Protein AF-A0A0X3VP27-F1 (afdb_monomer_lite)

Organism: NCBI:txid68262

InterPro domains:
  IPR000157 Toll/interleukin-1 receptor homology (TIR) domain [PF13676] (28-110)
  IPR000157 Toll/interleukin-1 receptor homology (TIR) domain [PS50104] (1-147)
  IPR035897 Toll/interleukin-1 receptor homology (TIR) domain superfamily [G3DSA:3.40.50.10140] (13-128)
  IPR035897 Toll/interleukin-1 receptor homology (TIR) domain superfamily [SSF52200] (40-125)
  IPR047603 FxsC, N-terminal domain [NF040588] (12-168)

Radius of gyration: 17.38 Å; chains: 1; bounding box: 45×50×43 Å

Foldseek 3Di:
DDDDPPDPPDQPVLVVVLVVLLQVLLVVVDPDPPDDRRDDDPRPDDDDPVSLVVLLQCLLAPLAAEQADDACLLPDLVNLLSLQSNVLLLVVLCVVVVPFDRRYQYFYQAAPVRHDHAPSCVVVDPPDDPQDVCCNGGTLNRCVVVVVVVSNSVNSNVSSVVNNVNSVRRVRHGDDSVSSPDGGRSSPDPPPDDD

Secondary structure (DSSP, 8-state):
------------HHHHHHHHHHHHHHHHTS---S-S-S-----S---SHHHHHHHHHHHHH-S-B--EESHHHHT-HHHHHHHHHHHHHHHHHHHH-TTPPP-B--EESS-GGGSPPPGGGTT-----TTS-HHHHHHHHHHHHHTT-HHHHHHHHHHHHHHHHHHHHHH------GGGGTT---TTSPP-----

pLDDT: mean 81.49, std 17.89, range [30.28, 96.25]

Structure (mmCIF, N/CA/C/O backbone):
data_AF-A0A0X3VP27-F1
#
_entry.id   AF-A0A0X3VP27-F1
#
loop_
_atom_site.group_PDB
_atom_site.id
_atom_site.type_symbol
_atom_site.label_atom_id
_atom_site.label_alt_id
_atom_site.label_comp_id
_atom_site.label_asym_id
_atom_site.label_entity_id
_atom_site.label_seq_id
_atom_site.pdbx_PDB_ins_code
_atom_site.Cartn_x
_atom_site.Cartn_y
_atom_site.Cartn_z
_atom_site.occupancy
_atom_site.B_iso_or_equiv
_atom_site.auth_seq_id
_atom_site.auth_comp_id
_atom_site.auth_asym_id
_atom_site.auth_atom_id
_atom_site.pdbx_PDB_model_num
ATOM 1 N N . MET A 1 1 ? 28.588 27.738 13.552 1.00 34.56 1 MET A N 1
ATOM 2 C CA . MET A 1 1 ? 27.886 27.119 12.405 1.00 34.56 1 MET A CA 1
ATOM 3 C C . MET A 1 1 ? 27.348 25.779 12.872 1.00 34.56 1 MET A C 1
ATOM 5 O O . MET A 1 1 ? 28.131 24.880 13.144 1.00 34.56 1 MET A O 1
ATOM 9 N N . HIS A 1 2 ? 26.045 25.694 13.135 1.00 30.28 2 HIS A N 1
ATOM 10 C CA . HIS A 1 2 ? 25.436 24.499 13.716 1.00 30.28 2 HIS A CA 1
ATOM 11 C C . HIS A 1 2 ? 25.273 23.418 12.647 1.00 30.28 2 HIS A C 1
ATOM 13 O O . HIS A 1 2 ? 24.538 23.597 11.678 1.00 30.28 2 HIS A O 1
ATOM 19 N N . SER A 1 3 ? 25.992 22.312 12.843 1.00 31.50 3 SER A N 1
ATOM 20 C CA . SER A 1 3 ? 25.794 21.063 12.117 1.00 31.50 3 SER A CA 1
ATOM 21 C C . SER A 1 3 ? 24.376 20.573 12.396 1.00 31.50 3 SER A C 1
ATOM 23 O O . SER A 1 3 ? 23.994 20.343 13.545 1.00 31.50 3 SER A O 1
ATOM 25 N N . ARG A 1 4 ? 23.564 20.506 11.344 1.00 34.22 4 ARG A N 1
ATOM 26 C CA . ARG A 1 4 ? 22.175 20.070 11.408 1.00 34.22 4 ARG A CA 1
ATOM 27 C C . ARG A 1 4 ? 22.207 18.551 11.559 1.00 34.22 4 ARG A C 1
ATOM 29 O O . ARG A 1 4 ? 22.489 17.846 10.595 1.00 34.22 4 ARG A O 1
ATOM 36 N N . ALA A 1 5 ? 21.989 18.070 12.782 1.00 34.41 5 ALA A N 1
ATOM 37 C CA . ALA A 1 5 ? 21.832 16.652 13.064 1.00 34.41 5 ALA A CA 1
ATOM 38 C C . ALA A 1 5 ? 20.818 16.057 12.076 1.00 34.41 5 ALA A C 1
ATOM 40 O O . ALA A 1 5 ? 19.701 16.566 11.943 1.00 34.41 5 ALA A O 1
ATOM 41 N N . ALA A 1 6 ? 21.238 15.020 11.349 1.00 39.31 6 ALA A N 1
ATOM 42 C CA . ALA A 1 6 ? 20.355 14.203 10.538 1.00 39.31 6 ALA A CA 1
ATOM 43 C C . ALA A 1 6 ? 19.229 13.707 11.451 1.00 39.31 6 ALA A C 1
ATOM 45 O O . ALA A 1 6 ? 19.484 13.021 12.440 1.00 39.31 6 ALA A O 1
ATOM 46 N N . GLY A 1 7 ? 18.001 14.151 11.179 1.00 32.47 7 GLY A N 1
ATOM 47 C CA . GLY A 1 7 ? 16.851 13.832 12.010 1.00 32.47 7 GLY A CA 1
ATOM 48 C C . GLY A 1 7 ? 16.646 12.325 12.048 1.00 32.47 7 GLY A C 1
ATOM 49 O O . GLY A 1 7 ? 16.266 11.733 11.039 1.00 32.47 7 GLY A O 1
ATOM 50 N N . LEU A 1 8 ? 16.892 11.719 13.211 1.00 38.41 8 LEU A N 1
ATOM 51 C CA . LEU A 1 8 ? 16.385 10.396 13.546 1.00 38.41 8 LEU A CA 1
ATOM 52 C C . LEU A 1 8 ? 14.866 10.448 13.335 1.00 38.41 8 LEU A C 1
ATOM 54 O O . LEU A 1 8 ? 14.162 11.206 14.007 1.00 38.41 8 LEU A O 1
ATOM 58 N N . ARG A 1 9 ? 14.362 9.718 12.340 1.00 47.31 9 ARG A N 1
ATOM 59 C CA . ARG A 1 9 ? 12.931 9.655 12.053 1.00 47.31 9 ARG A CA 1
ATOM 60 C C . ARG A 1 9 ? 12.292 8.864 13.196 1.00 47.31 9 ARG A C 1
ATOM 62 O O . ARG A 1 9 ? 12.489 7.660 13.281 1.00 47.31 9 ARG A O 1
ATOM 69 N N . VAL A 1 10 ? 11.587 9.538 14.106 1.00 45.22 10 VAL A N 1
ATOM 70 C CA . VAL A 1 10 ? 10.764 8.857 15.116 1.00 45.22 10 VAL A CA 1
ATOM 71 C C . VAL A 1 10 ? 9.731 8.026 14.357 1.00 45.22 10 VAL A C 1
ATOM 73 O O . VAL A 1 10 ? 8.969 8.580 13.559 1.00 45.22 10 VAL A O 1
ATOM 76 N N . LEU A 1 11 ? 9.763 6.707 14.551 1.00 54.84 11 LEU A N 1
ATOM 77 C CA . LEU A 1 11 ? 8.762 5.783 14.029 1.00 54.84 11 LEU A CA 1
ATOM 78 C C . LEU A 1 11 ? 7.378 6.268 14.473 1.00 54.84 11 LEU A C 1
ATOM 80 O O . LEU A 1 11 ? 7.153 6.542 15.651 1.00 54.84 11 LEU A O 1
ATOM 84 N N . ASP A 1 12 ? 6.452 6.434 13.527 1.00 69.00 12 ASP A N 1
ATOM 85 C CA . ASP A 1 12 ? 5.060 6.702 13.877 1.00 69.00 12 ASP A CA 1
ATOM 86 C C . ASP A 1 12 ? 4.497 5.387 14.426 1.00 69.00 12 ASP A C 1
ATOM 88 O O . ASP A 1 12 ? 4.085 4.533 13.646 1.00 69.00 12 ASP A O 1
ATOM 92 N N . GLU A 1 13 ? 4.493 5.209 15.753 1.00 80.62 13 GLU A N 1
ATOM 93 C CA . GLU A 1 13 ? 3.946 4.028 16.461 1.00 80.62 13 GLU A CA 1
ATOM 94 C C . GLU A 1 13 ? 2.552 3.633 15.933 1.00 80.62 13 GLU A C 1
ATOM 96 O O . GLU A 1 13 ? 2.135 2.475 15.945 1.00 80.62 13 GLU A O 1
ATOM 101 N N . ARG A 1 14 ? 1.806 4.612 15.407 1.00 87.94 14 ARG A N 1
ATOM 102 C CA . ARG A 1 14 ? 0.512 4.396 14.760 1.00 87.94 14 ARG A CA 1
ATOM 103 C C . ARG A 1 14 ? 0.617 3.585 13.467 1.00 87.94 14 ARG A C 1
ATOM 105 O O . ARG A 1 14 ? -0.256 2.755 13.224 1.00 87.94 14 ARG A O 1
ATOM 112 N N . GLN A 1 15 ? 1.634 3.821 12.638 1.00 85.81 15 GLN A N 1
ATOM 113 C CA . GLN A 1 15 ? 1.864 3.041 11.418 1.00 85.81 15 GLN A CA 1
ATOM 114 C C . GLN A 1 15 ? 2.284 1.609 11.743 1.00 85.81 15 GLN A C 1
ATOM 116 O O . GLN A 1 15 ? 1.818 0.691 11.074 1.00 85.81 15 GLN A O 1
ATOM 121 N N . GLU A 1 16 ? 3.077 1.406 12.799 1.00 86.12 16 GLU A N 1
ATOM 122 C CA . GLU A 1 16 ? 3.406 0.063 13.292 1.00 86.12 16 GLU A CA 1
ATOM 123 C C . GLU A 1 16 ? 2.143 -0.672 13.745 1.00 86.12 16 GLU A C 1
ATOM 125 O O . GLU A 1 16 ? 1.857 -1.765 13.261 1.00 86.12 16 GLU A O 1
ATOM 130 N N . LYS A 1 17 ? 1.306 -0.021 14.565 1.00 89.38 17 LYS A N 1
ATOM 131 C CA . LYS A 1 17 ? 0.013 -0.569 14.996 1.00 89.38 17 LYS A CA 1
ATOM 132 C C . LYS A 1 17 ? -0.907 -0.905 13.819 1.00 89.38 17 LYS A C 1
ATOM 134 O O . LYS A 1 17 ? -1.620 -1.907 13.853 1.00 89.38 17 LYS A O 1
ATOM 139 N N . PHE A 1 18 ? -0.927 -0.061 12.787 1.00 92.19 18 PHE A N 1
ATOM 140 C CA . PHE A 1 18 ? -1.658 -0.344 11.554 1.00 92.19 18 PHE A CA 1
ATOM 141 C C . PHE A 1 18 ? -1.098 -1.582 10.846 1.00 92.19 18 PHE A C 1
ATOM 143 O O . PHE A 1 18 ? -1.876 -2.469 10.501 1.00 92.19 18 PHE A O 1
ATOM 150 N N . HIS A 1 19 ? 0.220 -1.660 10.661 1.00 90.25 19 HIS A N 1
ATOM 151 C CA . HIS A 1 19 ? 0.872 -2.781 9.995 1.00 90.25 19 HIS A CA 1
ATOM 152 C C . HIS A 1 19 ? 0.632 -4.110 10.724 1.00 90.25 19 HIS A C 1
ATOM 154 O O . HIS A 1 19 ? 0.243 -5.091 10.095 1.00 90.25 19 HIS A O 1
ATOM 160 N N . GLU A 1 20 ? 0.797 -4.136 12.047 1.00 90.50 20 GLU A N 1
ATOM 161 C CA . GLU A 1 20 ? 0.554 -5.327 12.866 1.00 90.50 20 GLU A CA 1
ATOM 162 C C . GLU A 1 20 ? -0.894 -5.808 12.752 1.00 90.50 20 GLU A C 1
ATOM 164 O O . GLU A 1 20 ? -1.142 -6.987 12.495 1.00 90.50 20 GLU A O 1
ATOM 169 N N . LEU A 1 21 ? -1.860 -4.893 12.891 1.00 94.06 21 LEU A N 1
ATOM 170 C CA . LEU A 1 21 ? -3.277 -5.230 12.785 1.00 94.06 21 LEU A CA 1
ATOM 171 C C . LEU A 1 21 ? -3.644 -5.718 11.378 1.00 94.06 21 LEU A C 1
ATOM 173 O O . LEU A 1 21 ? -4.408 -6.672 11.234 1.00 94.06 21 LEU A O 1
ATOM 177 N N . LEU A 1 22 ? -3.096 -5.079 10.342 1.00 93.69 22 LEU A N 1
ATOM 178 C CA . LEU A 1 22 ? -3.308 -5.486 8.959 1.00 93.69 22 LEU A CA 1
ATOM 179 C C . LEU A 1 22 ? -2.765 -6.899 8.714 1.00 93.69 22 LEU A C 1
ATOM 181 O O . LEU A 1 22 ? -3.482 -7.735 8.169 1.00 93.69 22 LEU A O 1
ATOM 185 N N . GLY A 1 23 ? -1.540 -7.188 9.166 1.00 90.94 23 GLY A N 1
ATOM 186 C CA . GLY A 1 23 ? -0.930 -8.514 9.059 1.00 90.94 23 GLY A CA 1
ATOM 187 C C . GLY A 1 23 ? -1.743 -9.592 9.778 1.00 90.94 23 GLY A C 1
ATOM 188 O O . GLY A 1 23 ? -1.989 -10.657 9.213 1.00 90.94 23 GLY A O 1
ATOM 189 N N . GLN A 1 24 ? -2.247 -9.295 10.982 1.00 91.44 24 GLN A N 1
ATOM 190 C CA . GLN A 1 24 ? -3.147 -10.193 11.716 1.00 91.44 24 GLN A CA 1
ATOM 191 C C . GLN A 1 24 ? -4.428 -10.504 10.934 1.00 91.44 24 GLN A C 1
ATOM 193 O O . GLN A 1 24 ? -4.845 -11.659 10.883 1.00 91.44 24 GLN A O 1
ATOM 198 N N . PHE A 1 25 ? -5.059 -9.503 10.318 1.00 94.38 25 PHE A N 1
ATOM 199 C CA . PHE A 1 25 ? -6.278 -9.719 9.536 1.00 94.38 25 PHE A CA 1
ATOM 200 C C . PHE A 1 25 ? -6.022 -10.480 8.238 1.00 94.38 25 PHE A C 1
ATOM 202 O O . PHE A 1 25 ? -6.790 -11.380 7.914 1.00 94.38 25 PHE A O 1
ATOM 209 N N . VAL A 1 26 ? -4.925 -10.203 7.529 1.00 91.81 26 VAL A N 1
ATOM 210 C CA . VAL A 1 26 ? -4.559 -10.986 6.338 1.00 91.81 26 VAL A CA 1
ATOM 211 C C . VAL A 1 26 ? -4.281 -12.448 6.715 1.00 91.81 26 VAL A C 1
ATOM 213 O O . VAL A 1 26 ? -4.729 -13.351 6.013 1.00 91.81 26 VAL A O 1
ATOM 216 N N . LEU A 1 27 ? -3.619 -12.709 7.848 1.00 89.25 27 LEU A N 1
ATOM 217 C CA . LEU A 1 27 ? -3.435 -14.069 8.370 1.00 89.25 27 LEU A CA 1
ATOM 218 C C . LEU A 1 27 ? -4.770 -14.761 8.674 1.00 89.25 27 LEU A C 1
ATOM 220 O O . LEU A 1 27 ? -4.953 -15.910 8.296 1.00 89.25 27 LEU A O 1
ATOM 224 N N . GLN A 1 28 ? -5.721 -14.067 9.305 1.00 90.62 28 GLN A N 1
ATOM 225 C CA . GLN A 1 28 ? -7.053 -14.624 9.596 1.00 90.62 28 GLN A CA 1
ATOM 226 C C . GLN A 1 28 ? -7.858 -14.957 8.333 1.00 90.62 28 GLN A C 1
ATOM 228 O O . GLN A 1 28 ? -8.711 -15.840 8.363 1.00 90.62 28 GLN A O 1
ATOM 233 N N . LEU A 1 29 ? -7.597 -14.247 7.236 1.00 90.25 29 LEU A N 1
ATOM 234 C CA . LEU A 1 29 ? -8.280 -14.410 5.954 1.00 90.25 29 LEU A CA 1
ATOM 235 C C . LEU A 1 29 ? -7.583 -15.403 5.010 1.00 90.25 29 LEU A C 1
ATOM 237 O O . LEU A 1 29 ? -8.083 -15.653 3.915 1.00 90.25 29 LEU A O 1
ATOM 241 N N . THR A 1 30 ? -6.435 -15.966 5.395 1.00 85.06 30 THR A N 1
ATOM 242 C CA . THR A 1 30 ? -5.650 -16.869 4.544 1.00 85.06 30 THR A CA 1
ATOM 243 C C . THR A 1 30 ? -5.419 -18.215 5.222 1.00 85.06 30 THR A C 1
ATOM 245 O O . THR A 1 30 ? -5.260 -18.312 6.433 1.00 85.06 30 THR A O 1
ATOM 248 N N . THR A 1 31 ? -5.347 -19.289 4.436 1.00 71.25 31 THR A N 1
ATOM 249 C CA . THR A 1 31 ? -5.016 -20.640 4.925 1.00 71.25 31 THR A CA 1
ATOM 250 C C . THR A 1 31 ? -3.505 -20.831 5.111 1.00 71.25 31 THR A C 1
ATOM 252 O O . THR A 1 31 ? -2.969 -21.898 4.824 1.00 71.25 31 THR A O 1
ATOM 255 N N . HIS A 1 32 ? -2.781 -19.777 5.494 1.00 61.69 32 HIS A N 1
ATOM 256 C CA . HIS A 1 32 ? -1.322 -19.777 5.490 1.00 61.69 32 HIS A CA 1
ATOM 257 C C . HIS A 1 32 ? -0.775 -20.645 6.632 1.00 61.69 32 HIS A C 1
ATOM 259 O O . HIS A 1 32 ? -1.059 -20.386 7.801 1.00 61.69 32 HIS A O 1
ATOM 265 N N . GLU A 1 33 ? 0.067 -21.634 6.320 1.00 54.28 33 GLU A N 1
ATOM 266 C CA . GLU A 1 33 ? 0.788 -22.429 7.323 1.00 54.28 33 GLU A CA 1
ATOM 267 C C . GLU A 1 33 ? 1.941 -21.615 7.936 1.00 54.28 33 GLU A C 1
ATOM 269 O O . GLU A 1 33 ? 3.105 -21.813 7.606 1.00 54.28 33 GLU A O 1
ATOM 274 N N . GLY A 1 34 ? 1.597 -20.609 8.750 1.00 48.69 34 GLY A N 1
ATOM 275 C CA . GLY A 1 34 ? 2.323 -20.053 9.909 1.00 48.69 34 GLY A CA 1
ATOM 276 C C . GLY A 1 34 ? 3.816 -19.675 9.853 1.00 48.69 34 GLY A C 1
ATOM 277 O O . GLY A 1 34 ? 4.319 -19.168 10.850 1.00 48.69 34 GLY A O 1
ATOM 278 N N . THR A 1 35 ? 4.546 -19.902 8.762 1.00 47.62 35 THR A N 1
ATOM 279 C CA . THR A 1 35 ? 6.022 -19.876 8.738 1.00 47.62 35 THR A CA 1
ATOM 280 C C . THR A 1 35 ? 6.616 -18.754 7.887 1.00 47.62 35 THR A C 1
ATOM 282 O O . THR A 1 35 ? 7.803 -18.465 8.011 1.00 47.62 35 THR A O 1
ATOM 285 N N . THR A 1 36 ? 5.815 -18.069 7.063 1.00 52.06 36 THR A N 1
ATOM 286 C CA . THR A 1 36 ? 6.257 -16.896 6.288 1.00 52.06 36 THR A CA 1
ATOM 287 C C . THR A 1 36 ? 5.630 -15.620 6.856 1.00 52.06 36 THR A C 1
ATOM 289 O O . THR A 1 36 ? 4.412 -15.594 7.048 1.00 52.06 36 THR A O 1
ATOM 292 N N . PRO A 1 37 ? 6.412 -14.557 7.123 1.00 56.72 37 PRO A N 1
ATOM 293 C CA . PRO A 1 37 ? 5.869 -13.270 7.543 1.00 56.72 37 PRO A CA 1
ATOM 294 C C . PRO A 1 37 ? 4.839 -12.738 6.538 1.00 56.72 37 PRO A C 1
ATOM 296 O O . PRO A 1 37 ? 5.107 -12.658 5.338 1.00 56.72 37 PRO A O 1
ATOM 299 N N . VAL A 1 38 ? 3.661 -12.347 7.025 1.00 58.59 38 VAL A N 1
ATOM 300 C CA . VAL A 1 38 ? 2.621 -11.719 6.202 1.00 58.59 38 VAL A CA 1
ATOM 301 C C . VAL A 1 38 ? 2.895 -10.225 6.125 1.00 58.59 38 VAL A C 1
ATOM 303 O O . VAL A 1 38 ? 2.424 -9.440 6.942 1.00 58.59 38 VAL A O 1
ATOM 306 N N . GLY A 1 39 ? 3.696 -9.858 5.128 1.00 59.75 39 GLY A N 1
ATOM 307 C CA . GLY A 1 39 ? 4.001 -8.472 4.794 1.00 59.75 39 GLY A CA 1
ATOM 308 C C . GLY A 1 39 ? 5.426 -8.052 5.140 1.00 59.75 39 GLY A C 1
ATOM 309 O O . GLY A 1 39 ? 6.038 -8.515 6.101 1.00 59.75 39 GLY A O 1
ATOM 310 N N . PHE A 1 40 ? 5.941 -7.143 4.318 1.00 59.91 40 PHE A N 1
ATOM 311 C CA . PHE A 1 40 ? 7.145 -6.377 4.591 1.00 59.91 40 PHE A CA 1
ATOM 312 C C . PHE A 1 40 ? 6.722 -4.922 4.787 1.00 59.91 40 PHE A C 1
ATOM 314 O O . PHE A 1 40 ? 6.126 -4.320 3.893 1.00 59.91 40 PHE A O 1
ATOM 321 N N . PHE A 1 41 ? 7.010 -4.375 5.963 1.00 62.09 41 PHE A N 1
ATOM 322 C CA . PHE A 1 41 ? 6.860 -2.956 6.250 1.00 62.09 41 PHE A CA 1
ATOM 323 C C . PHE A 1 41 ? 8.246 -2.361 6.379 1.00 62.09 41 PHE A C 1
ATOM 325 O O . PHE A 1 41 ? 9.004 -2.763 7.265 1.00 62.09 41 PHE A O 1
ATOM 332 N N . ASP A 1 42 ? 8.575 -1.423 5.492 1.00 58.88 42 ASP A N 1
ATOM 333 C CA . ASP A 1 42 ? 9.818 -0.674 5.603 1.00 58.88 42 ASP A CA 1
ATOM 334 C C . ASP A 1 42 ? 9.741 0.190 6.867 1.00 58.88 42 ASP A C 1
ATOM 336 O O . ASP A 1 42 ? 9.073 1.226 6.914 1.00 58.88 42 ASP A O 1
ATOM 340 N N . LYS A 1 43 ? 10.394 -0.284 7.934 1.00 52.25 43 LYS A N 1
ATOM 341 C CA . LYS A 1 43 ? 10.419 0.311 9.280 1.00 52.25 43 LYS A CA 1
ATOM 342 C C . LYS A 1 43 ? 11.240 1.601 9.342 1.00 52.25 43 LYS A C 1
ATOM 344 O O . LYS A 1 43 ? 11.954 1.826 10.310 1.00 52.25 43 LYS A O 1
ATOM 349 N N . GLY A 1 44 ? 11.161 2.452 8.322 1.00 46.62 44 GLY A N 1
ATOM 350 C CA . GLY A 1 44 ? 11.778 3.770 8.329 1.00 46.62 44 GLY A CA 1
ATOM 351 C C . GLY A 1 44 ? 13.263 3.737 8.701 1.00 46.62 44 GLY A C 1
ATOM 352 O O . GLY A 1 44 ? 13.635 4.202 9.769 1.00 46.62 44 GLY A O 1
ATOM 353 N N . ILE A 1 45 ? 14.092 3.302 7.748 1.00 47.72 45 ILE A N 1
ATOM 354 C CA . ILE A 1 45 ? 15.556 3.467 7.694 1.00 47.72 45 ILE A CA 1
ATOM 355 C C . ILE A 1 45 ? 16.371 2.649 8.719 1.00 47.72 45 ILE A C 1
ATOM 357 O O . ILE A 1 45 ? 16.608 3.083 9.845 1.00 47.72 45 ILE A O 1
ATOM 361 N N . PRO A 1 46 ? 17.054 1.603 8.232 1.00 48.31 46 PRO A N 1
ATOM 362 C CA . PRO A 1 46 ? 18.436 1.299 8.566 1.00 48.31 46 PRO A CA 1
ATOM 363 C C . PRO A 1 46 ? 19.338 1.645 7.369 1.00 48.31 46 PRO A C 1
ATOM 365 O O . PRO A 1 46 ? 19.218 1.094 6.280 1.00 48.31 46 PRO A O 1
ATOM 368 N N . LEU A 1 47 ? 20.258 2.584 7.577 1.00 49.78 47 LEU A N 1
ATOM 369 C CA . LEU A 1 47 ? 21.293 2.967 6.616 1.00 49.78 47 LEU A CA 1
ATOM 370 C C . LEU A 1 47 ? 22.218 1.769 6.323 1.00 49.78 47 LEU A C 1
ATOM 372 O O . LEU A 1 47 ? 22.870 1.277 7.241 1.00 49.78 47 LEU A O 1
ATOM 376 N N . GLY A 1 48 ? 22.324 1.330 5.063 1.00 61.09 48 GLY A N 1
ATOM 377 C CA . GLY A 1 48 ? 23.362 0.381 4.637 1.00 61.09 48 GLY A CA 1
ATOM 378 C C . GLY A 1 48 ? 22.980 -0.542 3.475 1.00 61.09 48 GLY A C 1
ATOM 379 O O . GLY A 1 48 ? 21.833 -0.586 3.040 1.00 61.09 48 GLY A O 1
ATOM 380 N N . VAL A 1 49 ? 23.967 -1.310 3.002 1.00 62.94 49 VAL A N 1
ATOM 381 C CA . VAL A 1 49 ? 23.850 -2.284 1.894 1.00 62.94 49 VAL A CA 1
ATOM 382 C C . VAL A 1 49 ? 22.824 -3.388 2.194 1.00 62.94 49 VAL A C 1
ATOM 384 O O . VAL A 1 49 ? 22.103 -3.826 1.301 1.00 62.94 49 VAL A O 1
ATOM 387 N N . GLU A 1 50 ? 22.707 -3.805 3.458 1.00 69.00 50 GLU A N 1
ATOM 388 C CA . GLU A 1 50 ? 21.772 -4.863 3.866 1.00 69.00 50 GLU A CA 1
ATOM 389 C C . GLU A 1 50 ? 20.305 -4.438 3.710 1.00 69.00 50 GLU A C 1
ATOM 391 O O . GLU A 1 50 ? 19.452 -5.252 3.367 1.00 69.00 50 GLU A O 1
ATOM 396 N N . TRP A 1 51 ? 19.994 -3.152 3.912 1.00 68.69 51 TRP A N 1
ATOM 397 C CA . TRP A 1 51 ? 18.636 -2.649 3.705 1.00 68.69 51 TRP A CA 1
ATOM 398 C C . TRP A 1 51 ? 18.255 -2.664 2.226 1.00 68.69 51 TRP A C 1
ATOM 400 O O . TRP A 1 51 ? 17.163 -3.111 1.891 1.00 68.69 51 TRP A O 1
ATOM 410 N N . GLU A 1 52 ? 19.161 -2.247 1.336 1.00 74.62 52 GLU A N 1
ATOM 411 C CA . GLU A 1 52 ? 18.898 -2.266 -0.107 1.00 74.62 52 GLU A CA 1
ATOM 412 C C . GLU A 1 52 ? 18.646 -3.696 -0.598 1.00 74.62 52 GLU A C 1
ATOM 414 O O . GLU A 1 52 ? 17.709 -3.938 -1.357 1.00 74.62 52 GLU A O 1
ATOM 419 N N . LYS A 1 53 ? 19.426 -4.662 -0.102 1.00 80.44 53 LYS A N 1
ATOM 420 C CA . LYS A 1 53 ? 19.220 -6.083 -0.385 1.00 80.44 53 LYS A CA 1
ATOM 421 C C . LYS A 1 53 ? 17.852 -6.572 0.103 1.00 80.44 53 LYS A C 1
ATOM 423 O O . LYS A 1 53 ? 17.098 -7.128 -0.692 1.00 80.44 53 LYS A O 1
ATOM 428 N N . ASN A 1 54 ? 17.505 -6.311 1.364 1.00 81.12 54 ASN A N 1
ATOM 429 C CA . ASN A 1 54 ? 16.212 -6.706 1.931 1.00 81.12 54 ASN A CA 1
ATOM 430 C C . ASN A 1 54 ? 15.037 -6.070 1.177 1.00 81.12 54 ASN A C 1
ATOM 432 O O . ASN A 1 54 ? 14.025 -6.729 0.944 1.00 81.12 54 ASN A O 1
ATOM 436 N N . LEU A 1 55 ? 15.175 -4.809 0.755 1.00 83.06 55 LEU A N 1
ATOM 437 C CA . LEU A 1 55 ? 14.162 -4.141 -0.050 1.00 83.06 55 LEU A CA 1
ATOM 438 C C . LEU A 1 55 ? 14.003 -4.818 -1.415 1.00 83.06 55 LEU A C 1
ATOM 440 O O . LEU A 1 55 ? 12.879 -5.095 -1.828 1.00 83.06 55 LEU A O 1
ATOM 444 N N . LYS A 1 56 ? 15.107 -5.099 -2.118 1.00 89.38 56 LYS A N 1
ATOM 445 C CA . LYS A 1 56 ? 15.075 -5.793 -3.414 1.00 89.38 56 LYS A CA 1
ATOM 446 C C . LYS A 1 56 ? 14.439 -7.176 -3.288 1.00 89.38 56 LYS A C 1
ATOM 448 O O . LYS A 1 56 ? 13.609 -7.537 -4.116 1.00 89.38 56 LYS A O 1
ATOM 453 N N . GLU A 1 57 ? 14.771 -7.929 -2.244 1.00 89.69 57 GLU A N 1
ATOM 454 C CA . GLU A 1 57 ? 14.168 -9.237 -1.966 1.00 89.69 57 GLU A CA 1
ATOM 455 C C . GLU A 1 57 ? 12.666 -9.124 -1.663 1.00 89.69 57 GLU A C 1
ATOM 457 O O . GLU A 1 57 ? 11.859 -9.879 -2.215 1.00 89.69 57 GLU A O 1
ATOM 462 N N . ALA A 1 58 ? 12.256 -8.142 -0.856 1.00 88.69 58 ALA A N 1
ATOM 463 C CA . ALA A 1 58 ? 10.847 -7.881 -0.578 1.00 88.69 58 ALA A CA 1
ATOM 464 C C . ALA A 1 58 ? 10.083 -7.489 -1.853 1.00 88.69 58 ALA A C 1
ATOM 466 O O . ALA A 1 58 ? 9.024 -8.049 -2.130 1.00 88.69 58 ALA A O 1
ATOM 467 N N . LEU A 1 59 ? 10.633 -6.589 -2.674 1.00 90.75 59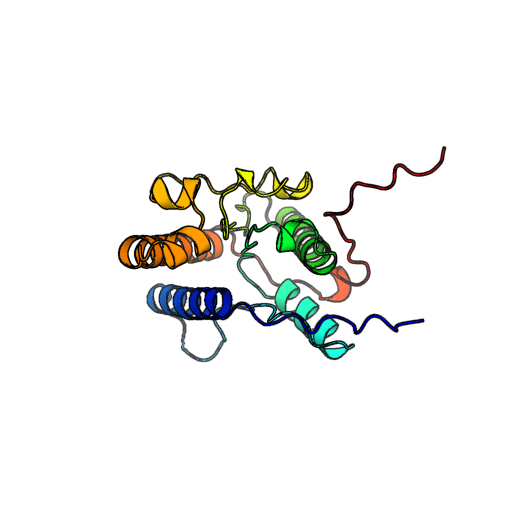 LEU A N 1
ATOM 468 C CA . LEU A 1 59 ? 10.057 -6.197 -3.964 1.00 90.75 59 LEU A CA 1
ATOM 469 C C . LEU A 1 59 ? 10.012 -7.355 -4.962 1.00 90.75 59 LEU A C 1
ATOM 471 O O . LEU A 1 59 ? 9.078 -7.417 -5.760 1.00 90.75 59 LEU A O 1
ATOM 475 N N . ALA A 1 60 ? 10.977 -8.275 -4.921 1.00 92.19 60 ALA A N 1
ATOM 476 C CA . ALA A 1 60 ? 11.024 -9.452 -5.785 1.00 92.19 60 ALA A CA 1
ATOM 477 C C . ALA A 1 60 ? 9.970 -10.497 -5.417 1.00 92.19 60 ALA A C 1
ATOM 479 O O . ALA A 1 60 ? 9.564 -11.266 -6.284 1.00 92.19 60 ALA A O 1
ATOM 480 N N . THR A 1 61 ? 9.537 -10.549 -4.155 1.00 90.69 61 THR A N 1
ATOM 481 C CA . THR A 1 61 ? 8.736 -11.664 -3.622 1.00 90.69 61 THR A CA 1
ATOM 482 C C . THR A 1 61 ? 7.336 -11.271 -3.159 1.00 90.69 61 THR A C 1
ATOM 484 O O . THR A 1 61 ? 6.444 -12.120 -3.154 1.00 90.69 61 THR A O 1
ATOM 487 N N . CYS A 1 62 ? 7.082 -10.003 -2.817 1.00 90.81 62 CYS A N 1
ATOM 488 C CA . CYS A 1 62 ? 5.783 -9.570 -2.302 1.00 90.81 62 CYS A CA 1
ATOM 489 C C . CYS A 1 62 ? 4.644 -9.857 -3.296 1.00 90.81 62 CYS A C 1
ATOM 491 O O . CYS A 1 62 ? 4.808 -9.746 -4.508 1.00 90.81 62 CYS A O 1
ATOM 493 N N . ARG A 1 63 ? 3.467 -10.246 -2.806 1.00 90.81 63 ARG A N 1
ATOM 494 C CA . ARG A 1 63 ? 2.315 -10.545 -3.679 1.00 90.81 63 ARG A CA 1
ATOM 495 C C . ARG A 1 63 ? 1.449 -9.322 -3.961 1.00 90.81 63 ARG A C 1
ATOM 497 O O . ARG A 1 63 ? 0.747 -9.292 -4.964 1.00 90.81 63 ARG A O 1
ATOM 504 N N . VAL A 1 64 ? 1.490 -8.341 -3.063 1.00 92.44 64 VAL A N 1
ATOM 505 C CA . VAL A 1 64 ? 0.727 -7.093 -3.128 1.00 92.44 64 VAL A CA 1
ATOM 506 C C . VAL A 1 64 ? 1.603 -5.966 -2.599 1.00 92.44 64 VAL A C 1
ATOM 508 O O . VAL A 1 64 ? 2.272 -6.131 -1.579 1.00 92.44 64 VAL A O 1
ATOM 511 N N . PHE A 1 65 ? 1.572 -4.823 -3.275 1.00 93.69 65 PHE A N 1
ATOM 512 C CA . PHE A 1 65 ? 2.195 -3.587 -2.821 1.00 93.69 65 PHE A CA 1
ATOM 513 C C . PHE A 1 65 ? 1.150 -2.659 -2.210 1.00 93.69 65 PHE A C 1
ATOM 515 O O . PHE A 1 65 ? 0.111 -2.392 -2.818 1.00 93.69 65 PHE A O 1
ATOM 522 N N . VAL A 1 66 ? 1.421 -2.168 -1.002 1.00 93.38 66 VAL A N 1
ATOM 523 C CA . VAL A 1 66 ? 0.477 -1.362 -0.217 1.00 93.38 66 VAL A CA 1
ATOM 524 C C . VAL A 1 66 ? 1.071 0.026 0.022 1.00 93.38 66 VAL A C 1
ATOM 526 O O . VAL A 1 66 ? 1.695 0.256 1.059 1.00 93.38 66 VAL A O 1
ATOM 529 N N . PRO A 1 67 ? 0.939 0.971 -0.926 1.00 92.75 67 PRO A N 1
ATOM 530 C CA . PRO A 1 67 ? 1.446 2.317 -0.722 1.00 92.75 67 PRO A CA 1
ATOM 531 C C . PRO A 1 67 ? 0.574 3.066 0.296 1.00 92.75 67 PRO A C 1
ATOM 533 O O . PRO A 1 67 ? -0.645 3.166 0.147 1.00 92.75 67 PRO A O 1
ATOM 536 N N . VAL A 1 68 ? 1.207 3.606 1.340 1.00 92.25 68 VAL A N 1
ATOM 537 C CA . VAL A 1 68 ? 0.538 4.303 2.450 1.00 92.25 68 VAL A CA 1
ATOM 538 C C . VAL A 1 68 ? 0.651 5.816 2.245 1.00 92.25 68 VAL A C 1
ATOM 540 O O . VAL A 1 68 ? 1.587 6.478 2.701 1.00 92.25 68 VAL A O 1
ATOM 543 N N . TYR A 1 69 ? -0.313 6.378 1.520 1.00 92.12 69 TYR A N 1
ATOM 544 C CA . TYR A 1 69 ? -0.326 7.771 1.097 1.00 92.12 69 TYR A CA 1
ATOM 545 C C . TYR A 1 69 ? -0.438 8.743 2.270 1.00 92.12 69 TYR A C 1
ATOM 547 O O . TYR A 1 69 ? -1.402 8.765 3.037 1.00 92.12 69 TYR A O 1
ATOM 555 N N . SER A 1 70 ? 0.585 9.581 2.377 1.00 91.44 70 SER A N 1
ATOM 556 C CA . SER A 1 70 ? 0.739 10.658 3.346 1.00 91.44 70 SER A CA 1
ATOM 557 C C . SER A 1 70 ? 1.623 11.750 2.731 1.00 91.44 70 SER A C 1
ATOM 559 O O . SER A 1 70 ? 2.323 11.475 1.749 1.00 91.44 70 SER A O 1
ATOM 561 N N . PRO A 1 71 ? 1.686 12.961 3.317 1.00 90.75 71 PRO A N 1
ATOM 562 C CA . PRO A 1 71 ? 2.602 13.997 2.852 1.00 90.75 71 PRO A CA 1
ATOM 563 C C . PRO A 1 71 ? 4.051 13.515 2.793 1.00 90.75 71 PRO A C 1
ATOM 565 O O . PRO A 1 71 ? 4.734 13.750 1.805 1.00 90.75 71 PRO A O 1
ATOM 568 N N . GLN A 1 72 ? 4.503 12.782 3.817 1.00 88.88 72 GLN A N 1
ATOM 569 C CA . GLN A 1 72 ? 5.872 12.266 3.866 1.00 88.88 72 GLN A CA 1
ATOM 570 C C . GLN A 1 72 ? 6.129 11.173 2.826 1.00 88.88 72 GLN A C 1
ATOM 572 O O . GLN A 1 72 ? 7.219 11.123 2.265 1.00 88.88 72 GLN A O 1
ATOM 577 N N . TYR A 1 73 ? 5.146 10.306 2.570 1.00 89.62 73 TYR A N 1
ATOM 578 C CA . TYR A 1 73 ? 5.260 9.260 1.553 1.00 89.62 73 TYR A CA 1
ATOM 579 C C . TYR A 1 73 ? 5.472 9.870 0.162 1.00 89.62 73 TYR A C 1
ATOM 581 O O . TYR A 1 73 ? 6.403 9.493 -0.542 1.00 89.62 73 TYR A O 1
ATOM 589 N N . CYS A 1 74 ? 4.669 10.878 -0.195 1.00 90.94 74 CYS A N 1
ATOM 590 C CA . CYS A 1 74 ? 4.664 11.467 -1.537 1.00 90.94 74 CYS A CA 1
ATOM 591 C C . CYS A 1 74 ? 5.930 12.273 -1.877 1.00 90.94 74 CYS A C 1
ATOM 593 O O . CYS A 1 74 ? 6.177 12.531 -3.050 1.00 90.94 74 CYS A O 1
ATOM 595 N N . VAL A 1 75 ? 6.739 12.659 -0.882 1.00 89.00 75 VAL A N 1
ATOM 596 C CA . VAL A 1 75 ? 8.030 13.351 -1.089 1.00 89.00 75 VAL A CA 1
ATOM 597 C C . VAL A 1 75 ? 9.247 12.462 -0.811 1.00 89.00 75 VAL A C 1
ATOM 599 O O . VAL A 1 75 ? 10.388 12.910 -0.927 1.00 89.00 75 VAL A O 1
ATOM 602 N N . SER A 1 76 ? 9.035 11.209 -0.404 1.00 88.12 76 SER A N 1
ATOM 603 C CA . SER A 1 76 ? 10.118 10.300 -0.035 1.00 88.12 76 SER A CA 1
ATOM 604 C C . SER A 1 76 ? 10.800 9.731 -1.276 1.00 88.12 76 SER A C 1
ATOM 606 O O . SER A 1 76 ? 10.179 9.018 -2.065 1.00 88.12 76 SER A O 1
ATOM 608 N N . ARG A 1 77 ? 12.112 9.978 -1.405 1.00 89.25 77 ARG A N 1
ATOM 609 C CA . ARG A 1 77 ? 12.952 9.372 -2.453 1.00 89.25 77 ARG A CA 1
ATOM 610 C C . ARG A 1 77 ? 12.861 7.848 -2.443 1.00 89.25 77 ARG A C 1
ATOM 612 O O . ARG A 1 77 ? 12.787 7.237 -3.503 1.00 89.25 77 ARG A O 1
ATOM 619 N N . TRP A 1 78 ? 12.892 7.254 -1.252 1.00 86.56 78 TRP A N 1
ATOM 620 C CA . TRP A 1 78 ? 12.842 5.806 -1.077 1.00 86.56 78 TRP A CA 1
ATOM 621 C C . TRP A 1 78 ? 11.495 5.248 -1.522 1.00 86.56 78 TRP A C 1
ATOM 623 O O . TRP A 1 78 ? 11.480 4.368 -2.371 1.00 86.56 78 TRP A O 1
ATOM 633 N N . CYS A 1 79 ? 10.383 5.850 -1.087 1.00 90.38 79 CYS A N 1
ATOM 634 C CA . CYS A 1 79 ? 9.049 5.404 -1.498 1.00 90.38 79 CYS A CA 1
ATOM 635 C C . CYS A 1 79 ? 8.844 5.520 -3.012 1.00 90.38 79 CYS A C 1
ATOM 637 O O . CYS A 1 79 ? 8.215 4.652 -3.609 1.00 90.38 79 CYS A O 1
ATOM 639 N N . GLY A 1 80 ? 9.421 6.545 -3.649 1.00 91.94 80 GLY A N 1
ATOM 640 C CA . GLY A 1 80 ? 9.436 6.641 -5.105 1.00 91.94 80 GLY A CA 1
ATOM 641 C C . GLY A 1 80 ? 10.202 5.495 -5.771 1.00 91.94 80 GLY A C 1
ATOM 642 O O . GLY A 1 80 ? 9.737 4.964 -6.768 1.00 91.94 80 GLY A O 1
ATOM 643 N N . MET A 1 81 ? 11.337 5.061 -5.221 1.00 91.56 81 MET A N 1
ATOM 644 C CA . MET A 1 81 ? 12.087 3.914 -5.758 1.00 91.56 81 MET A CA 1
ATOM 645 C C . MET A 1 81 ? 11.381 2.574 -5.534 1.00 91.56 81 MET A C 1
ATOM 647 O O . MET A 1 81 ? 11.393 1.730 -6.424 1.00 91.56 81 MET A O 1
ATOM 651 N N . GLU A 1 82 ? 10.723 2.384 -4.390 1.00 91.62 82 GLU A N 1
ATOM 652 C CA . GLU A 1 82 ? 9.877 1.207 -4.148 1.00 91.62 82 GLU A CA 1
ATOM 653 C C . GLU A 1 82 ? 8.740 1.130 -5.171 1.00 91.62 82 GLU A C 1
ATOM 655 O O . GLU A 1 82 ? 8.474 0.071 -5.743 1.00 91.62 82 GLU A O 1
ATOM 660 N N . PHE A 1 83 ? 8.104 2.276 -5.439 1.00 94.06 83 PHE A N 1
ATOM 661 C CA . PHE A 1 83 ? 7.039 2.385 -6.429 1.00 94.06 83 PHE A CA 1
ATOM 662 C C . PHE A 1 83 ? 7.541 2.028 -7.834 1.00 94.06 83 PHE A C 1
ATOM 664 O O . PHE A 1 83 ? 6.895 1.243 -8.524 1.00 94.06 83 PHE A O 1
ATOM 671 N N . ASP A 1 84 ? 8.705 2.548 -8.243 1.00 94.81 84 ASP A N 1
ATOM 672 C CA . ASP A 1 84 ? 9.353 2.196 -9.515 1.00 94.81 84 ASP A CA 1
ATOM 673 C C . ASP A 1 84 ? 9.597 0.686 -9.619 1.00 94.81 84 ASP A C 1
ATOM 675 O O . ASP A 1 84 ? 9.177 0.047 -10.584 1.00 94.81 84 ASP A O 1
ATOM 679 N N . GLY A 1 85 ? 10.200 0.088 -8.588 1.00 94.00 85 GLY A N 1
ATOM 680 C CA . GLY A 1 85 ? 10.495 -1.343 -8.565 1.00 94.00 85 GLY A CA 1
ATOM 681 C C . GLY A 1 85 ? 9.24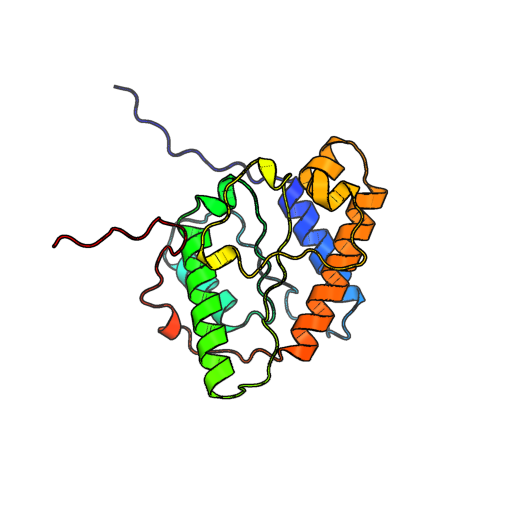5 -2.199 -8.722 1.00 94.00 85 GLY A C 1
ATOM 682 O O . GLY A 1 85 ? 9.217 -3.122 -9.542 1.00 94.00 85 GLY A O 1
ATOM 683 N N . PHE A 1 86 ? 8.172 -1.860 -8.006 1.00 94.62 86 PHE A N 1
ATOM 684 C CA . PHE A 1 86 ? 6.929 -2.610 -8.116 1.00 94.62 86 PHE A CA 1
ATOM 685 C C . PHE A 1 86 ? 6.238 -2.425 -9.475 1.00 94.62 86 PHE A C 1
ATOM 687 O O . PHE A 1 86 ? 5.747 -3.402 -10.044 1.00 94.62 86 PHE A O 1
ATOM 694 N N . LEU A 1 87 ? 6.241 -1.211 -10.043 1.00 94.12 87 LEU A N 1
ATOM 695 C CA . LEU A 1 87 ? 5.702 -0.970 -11.387 1.00 94.12 87 LEU A CA 1
ATOM 696 C C . LEU A 1 87 ? 6.465 -1.755 -12.459 1.00 94.12 87 LEU A C 1
ATOM 698 O O . LEU A 1 87 ? 5.839 -2.350 -13.336 1.00 94.12 87 LEU A O 1
ATOM 702 N N . ARG A 1 88 ? 7.800 -1.815 -12.374 1.00 94.38 88 ARG A N 1
ATOM 703 C CA . ARG A 1 88 ? 8.629 -2.625 -13.281 1.00 94.38 88 ARG A CA 1
ATOM 704 C C . ARG A 1 88 ? 8.293 -4.106 -13.175 1.00 94.38 88 ARG A C 1
ATOM 706 O O . ARG A 1 88 ? 8.112 -4.758 -14.200 1.00 94.38 88 ARG A O 1
ATOM 713 N N . ARG A 1 89 ? 8.161 -4.633 -11.954 1.00 94.12 89 ARG A N 1
ATOM 714 C CA . ARG A 1 89 ? 7.784 -6.037 -11.733 1.00 94.12 89 ARG A CA 1
AT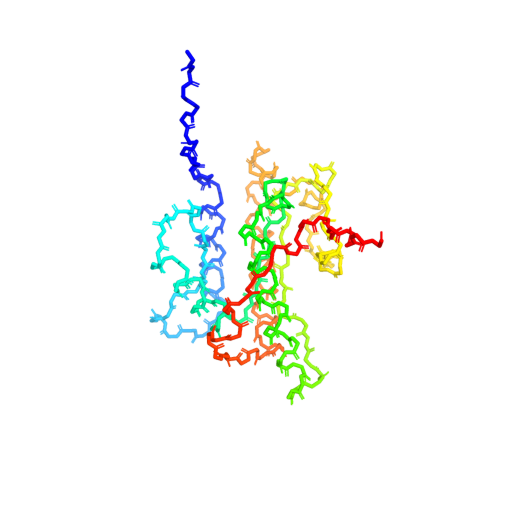OM 715 C C . ARG A 1 89 ? 6.388 -6.342 -12.272 1.00 94.12 89 ARG A C 1
ATOM 717 O O . ARG A 1 89 ? 6.192 -7.379 -12.897 1.00 94.12 89 ARG A O 1
ATOM 724 N N . GLN A 1 90 ? 5.428 -5.443 -12.069 1.00 91.94 90 GLN A N 1
ATOM 725 C CA . GLN A 1 90 ? 4.082 -5.592 -12.620 1.00 91.94 90 GLN A CA 1
ATOM 726 C C . GLN A 1 90 ? 4.094 -5.578 -14.154 1.00 91.94 90 GLN A C 1
ATOM 728 O O . GLN A 1 90 ? 3.465 -6.431 -14.775 1.00 91.94 90 GLN A O 1
ATOM 733 N N . ALA A 1 91 ? 4.855 -4.669 -14.768 1.00 91.81 91 ALA A N 1
ATOM 734 C CA . ALA A 1 91 ? 5.023 -4.624 -16.216 1.00 91.81 91 ALA A CA 1
ATOM 735 C C . ALA A 1 91 ? 5.675 -5.905 -16.764 1.00 91.81 91 ALA A C 1
ATOM 737 O O . ALA A 1 91 ? 5.228 -6.424 -17.784 1.00 91.81 91 ALA A O 1
ATOM 738 N N . GLU A 1 92 ? 6.691 -6.439 -16.079 1.00 91.81 92 GLU A N 1
ATOM 739 C CA . GLU A 1 92 ? 7.325 -7.712 -16.437 1.00 91.81 92 GLU A CA 1
ATOM 740 C C . GLU A 1 92 ? 6.335 -8.876 -16.352 1.00 91.81 92 GLU A C 1
ATOM 742 O O . GLU A 1 92 ? 6.215 -9.664 -17.287 1.00 91.81 92 GLU A O 1
ATOM 747 N N . HIS A 1 93 ? 5.553 -8.946 -15.275 1.00 89.50 93 HIS A N 1
ATOM 748 C CA . HIS A 1 93 ? 4.528 -9.970 -15.124 1.00 89.50 93 HIS A CA 1
ATOM 749 C C . HIS A 1 93 ? 3.478 -9.899 -16.241 1.00 89.50 93 HIS A C 1
ATOM 751 O O . HIS A 1 93 ? 3.180 -10.921 -16.859 1.00 89.50 93 HIS A O 1
ATOM 757 N N . HIS A 1 94 ? 3.003 -8.696 -16.584 1.00 88.50 94 HIS A N 1
ATOM 758 C CA . HIS A 1 94 ? 2.019 -8.483 -17.651 1.00 88.50 94 HIS A CA 1
ATOM 759 C C . HIS A 1 94 ? 2.517 -8.913 -19.042 1.00 88.50 94 HIS A C 1
ATOM 761 O O . HIS A 1 94 ? 1.703 -9.248 -19.900 1.00 88.50 94 HIS A O 1
ATOM 767 N N . ARG A 1 95 ? 3.837 -8.943 -19.289 1.00 88.56 95 ARG A N 1
ATOM 768 C CA . ARG A 1 95 ? 4.395 -9.493 -20.542 1.00 88.56 95 ARG A CA 1
ATOM 769 C C . ARG A 1 95 ? 4.139 -10.993 -20.667 1.00 88.56 95 ARG A C 1
ATOM 771 O O . ARG A 1 95 ? 3.924 -11.478 -21.773 1.00 88.56 95 ARG A O 1
ATOM 778 N N . SER A 1 96 ? 4.167 -11.713 -19.546 1.00 84.88 96 SER A N 1
ATOM 779 C CA . SER A 1 96 ? 3.874 -13.150 -19.494 1.00 84.88 96 SER A CA 1
ATOM 780 C C . SER A 1 96 ? 2.388 -13.459 -19.284 1.00 84.88 96 SER A C 1
ATOM 782 O O . SER A 1 96 ? 1.906 -14.485 -19.757 1.00 84.88 96 SER A O 1
ATOM 784 N N . GLU A 1 97 ? 1.658 -12.571 -18.605 1.00 84.88 97 GLU A N 1
ATOM 785 C CA . GLU A 1 97 ? 0.257 -12.746 -18.215 1.00 84.88 97 GLU A CA 1
ATOM 786 C C . GLU A 1 97 ? -0.532 -11.438 -18.445 1.00 84.88 97 GLU A C 1
ATOM 788 O O . GLU A 1 97 ? -0.733 -10.647 -17.526 1.00 84.88 97 GLU A O 1
ATOM 793 N N . PRO A 1 98 ? -0.991 -11.159 -19.678 1.00 76.62 98 PRO A N 1
ATOM 794 C CA . PRO A 1 98 ? -1.517 -9.839 -20.053 1.00 76.62 98 PRO A CA 1
ATOM 795 C C . PRO A 1 98 ? -2.902 -9.492 -19.479 1.00 76.62 98 PRO A C 1
ATOM 797 O O . PRO A 1 98 ? -3.345 -8.353 -19.612 1.00 76.62 98 PRO A O 1
ATOM 800 N N . TYR A 1 99 ? -3.597 -10.447 -18.853 1.00 76.44 99 TYR A N 1
ATOM 801 C CA . TYR A 1 99 ? -4.970 -10.280 -18.354 1.00 76.44 99 TYR A CA 1
ATOM 802 C C . TYR A 1 99 ? -5.067 -10.197 -16.819 1.00 76.44 99 TYR A C 1
ATOM 804 O O . TYR A 1 99 ? -6.153 -10.373 -16.265 1.00 76.44 99 TYR A O 1
ATOM 812 N N . THR A 1 100 ? -3.960 -9.938 -16.114 1.00 81.38 100 THR A N 1
ATOM 813 C CA . THR A 1 100 ? -3.953 -9.848 -14.644 1.00 81.38 100 THR A CA 1
ATOM 814 C C . THR A 1 100 ? -4.356 -8.469 -14.133 1.00 81.38 100 THR A C 1
ATOM 816 O O . THR A 1 100 ? -4.160 -7.446 -14.790 1.00 81.38 100 THR A O 1
ATOM 819 N N . VAL A 1 101 ? -4.898 -8.422 -12.914 1.00 86.44 101 VAL A N 1
ATOM 820 C CA . VAL A 1 101 ? -5.196 -7.157 -12.227 1.00 86.44 101 VAL A CA 1
ATOM 821 C C . VAL A 1 101 ? -3.933 -6.545 -11.617 1.00 86.44 101 VAL A C 1
ATOM 823 O O . VAL A 1 101 ? -2.983 -7.251 -11.285 1.00 86.44 101 VAL A O 1
ATOM 826 N N . SER A 1 102 ? -3.939 -5.227 -11.394 1.00 89.25 102 SER A N 1
ATOM 827 C CA . SER A 1 102 ? -2.843 -4.572 -10.675 1.00 89.25 102 SER A CA 1
ATOM 828 C C . SER A 1 102 ? -2.756 -5.077 -9.231 1.00 89.25 102 SER A C 1
ATOM 830 O O . SER A 1 102 ? -3.721 -5.006 -8.471 1.00 89.25 102 SER A O 1
ATOM 832 N N . ALA A 1 103 ? -1.567 -5.529 -8.838 1.00 92.88 103 ALA A N 1
ATOM 833 C CA . ALA A 1 103 ? -1.231 -5.995 -7.496 1.00 92.88 103 ALA A CA 1
ATOM 834 C C . ALA A 1 103 ? -0.951 -4.849 -6.494 1.00 92.88 103 ALA A C 1
ATOM 836 O O . ALA A 1 103 ? -0.080 -4.973 -5.634 1.00 92.88 103 ALA A O 1
ATOM 837 N N . ILE A 1 104 ? -1.647 -3.713 -6.621 1.00 93.00 104 ILE A N 1
ATOM 838 C CA . ILE A 1 104 ? -1.462 -2.517 -5.781 1.00 93.00 104 ILE A CA 1
ATOM 839 C C . ILE A 1 104 ? -2.744 -2.238 -4.988 1.00 93.00 104 ILE A C 1
ATOM 841 O O . ILE A 1 104 ? -3.822 -2.101 -5.566 1.00 93.00 104 ILE A O 1
ATOM 845 N N . VAL A 1 105 ? -2.624 -2.109 -3.663 1.00 93.44 105 VAL A N 1
ATOM 846 C CA . VAL A 1 105 ? -3.722 -1.732 -2.755 1.00 93.44 105 VAL A CA 1
ATOM 847 C C . VAL A 1 105 ? -3.327 -0.473 -1.979 1.00 93.44 105 VAL A C 1
ATOM 849 O O . VAL A 1 105 ? -2.660 -0.566 -0.954 1.00 93.44 105 VAL A O 1
ATOM 852 N N . PRO A 1 106 ? -3.694 0.725 -2.455 1.00 93.38 106 PRO A N 1
ATOM 853 C CA . PRO A 1 106 ? -3.295 1.974 -1.821 1.00 93.38 106 PRO A CA 1
ATOM 854 C C . PRO A 1 106 ? -4.123 2.270 -0.563 1.00 93.38 106 PRO A C 1
ATOM 856 O O . PRO A 1 106 ? -5.316 1.966 -0.487 1.00 93.38 106 PRO A O 1
ATOM 859 N N . VAL A 1 107 ? -3.489 2.914 0.416 1.00 93.12 107 VAL A N 1
ATOM 860 C CA . VAL A 1 107 ? -4.081 3.271 1.712 1.00 93.12 107 VAL A CA 1
ATOM 861 C C . VAL A 1 107 ? -3.896 4.761 1.974 1.00 93.12 107 VAL A C 1
ATOM 863 O O . VAL A 1 107 ? -2.794 5.285 1.865 1.00 93.12 107 VAL A O 1
ATOM 866 N N . LEU A 1 108 ? -4.961 5.453 2.374 1.00 93.06 108 LEU A N 1
ATOM 867 C CA . LEU A 1 108 ? -4.920 6.844 2.814 1.00 93.06 108 LEU A CA 1
ATOM 868 C C . LEU A 1 108 ? -4.525 6.901 4.293 1.00 93.06 108 LEU A C 1
ATOM 870 O O . LEU A 1 108 ? -5.325 6.615 5.184 1.00 93.06 108 LEU A O 1
ATOM 874 N N . TRP A 1 109 ? -3.290 7.303 4.583 1.00 94.19 109 TRP A N 1
ATOM 875 C CA . TRP A 1 109 ? -2.855 7.528 5.964 1.00 94.19 109 TRP A CA 1
ATOM 876 C C . TRP A 1 109 ? -3.440 8.815 6.531 1.00 94.19 109 TRP A C 1
ATOM 878 O O . TRP A 1 109 ? -3.889 8.859 7.672 1.00 94.19 109 TRP A O 1
ATOM 888 N N . THR A 1 110 ? -3.461 9.868 5.721 1.00 92.31 110 THR A N 1
ATOM 889 C CA . THR A 1 110 ? -4.033 11.173 6.064 1.00 92.31 110 THR A CA 1
ATOM 890 C C . THR A 1 110 ? -5.027 11.600 4.997 1.00 92.31 110 THR A C 1
ATOM 892 O O . THR A 1 110 ? -4.983 11.093 3.880 1.00 92.31 110 THR A O 1
ATOM 895 N N . SER A 1 111 ? -5.866 12.582 5.322 1.00 89.19 111 SER A N 1
ATOM 896 C CA . SER A 1 111 ? -6.777 13.216 4.367 1.00 89.19 111 SER A CA 1
ATOM 897 C C . SER A 1 111 ? -6.083 13.554 3.031 1.00 89.19 111 SER A C 1
ATOM 899 O O . SER A 1 111 ? -5.003 14.161 3.060 1.00 89.19 111 SER A O 1
ATOM 901 N N . PRO A 1 112 ? -6.681 13.203 1.875 1.00 82.94 112 PRO A N 1
ATOM 902 C CA . PRO A 1 112 ? -6.071 13.398 0.557 1.00 82.94 112 PRO A CA 1
ATOM 903 C C . PRO A 1 112 ? -5.793 14.874 0.236 1.00 82.94 112 PRO A C 1
ATOM 905 O O . PRO A 1 112 ? -4.832 15.177 -0.458 1.00 82.94 112 PRO A O 1
ATOM 908 N N . GLY A 1 113 ? -6.539 15.819 0.824 1.00 85.69 113 GLY A N 1
ATOM 909 C CA . GLY A 1 113 ? -6.288 17.260 0.662 1.00 85.69 113 GLY A CA 1
ATOM 910 C C . GLY A 1 113 ? -5.001 17.775 1.326 1.00 85.69 113 GLY A C 1
ATOM 911 O O . GLY A 1 113 ? -4.708 18.966 1.257 1.00 85.69 113 GLY A O 1
ATOM 912 N N . ARG A 1 114 ? -4.234 16.914 2.009 1.00 85.81 114 ARG A N 1
ATOM 913 C CA . ARG A 1 114 ? -2.987 17.286 2.702 1.00 85.81 114 ARG A CA 1
ATOM 914 C C . ARG A 1 114 ? -1.724 17.038 1.875 1.00 85.81 114 ARG A C 1
ATOM 916 O O . ARG A 1 114 ? -0.645 17.397 2.341 1.00 85.81 114 ARG A O 1
ATOM 923 N N . PHE A 1 115 ? -1.824 16.418 0.700 1.00 87.75 115 PHE A N 1
ATOM 924 C CA . PHE A 1 115 ? -0.678 16.098 -0.150 1.00 87.75 115 PHE A CA 1
ATOM 925 C C . PHE A 1 115 ? -1.072 16.033 -1.628 1.00 87.75 115 PHE A C 1
ATOM 927 O O . PHE A 1 115 ? -2.216 15.755 -1.965 1.00 87.75 115 PHE A O 1
ATOM 934 N N . ALA A 1 116 ? -0.108 16.270 -2.516 1.00 89.31 116 ALA A N 1
ATOM 935 C CA . ALA A 1 116 ? -0.282 16.031 -3.943 1.00 89.31 116 ALA A CA 1
ATOM 936 C C . ALA A 1 116 ? 0.224 14.626 -4.282 1.00 89.31 116 ALA A C 1
ATOM 938 O O . ALA A 1 116 ? 1.359 14.283 -3.946 1.00 89.31 116 ALA A O 1
ATOM 939 N N . LEU A 1 117 ? -0.609 13.819 -4.943 1.00 90.50 117 LEU A N 1
ATOM 940 C CA . LEU A 1 117 ? -0.175 12.521 -5.452 1.00 90.50 117 LEU A CA 1
ATOM 941 C C . LEU A 1 117 ? 0.781 12.711 -6.642 1.00 90.50 117 LEU A C 1
ATOM 943 O O . LEU A 1 117 ? 0.416 13.430 -7.585 1.00 90.50 117 LEU A O 1
ATOM 947 N N . PRO A 1 118 ? 1.951 12.043 -6.636 1.00 91.50 118 PRO A N 1
ATOM 948 C CA . PRO A 1 118 ? 2.816 11.945 -7.808 1.00 91.50 118 PRO A CA 1
ATOM 949 C C . PRO A 1 118 ? 2.059 11.371 -9.008 1.00 91.50 118 PRO A C 1
ATOM 951 O O . PRO A 1 118 ? 1.190 10.515 -8.831 1.00 91.50 118 PRO A O 1
ATOM 954 N N . ASP A 1 119 ? 2.400 11.800 -10.226 1.00 90.62 119 ASP A N 1
ATOM 955 C CA . ASP A 1 119 ? 1.678 11.407 -11.448 1.00 90.62 119 ASP A CA 1
ATOM 956 C C . ASP A 1 119 ? 1.581 9.884 -11.604 1.00 90.62 119 ASP A C 1
ATOM 958 O O . ASP A 1 119 ? 0.507 9.356 -11.884 1.00 90.62 119 ASP A O 1
ATOM 962 N N . VAL A 1 120 ? 2.673 9.173 -11.313 1.00 91.31 120 VAL A N 1
ATOM 963 C CA . VAL A 1 120 ? 2.744 7.702 -11.347 1.00 91.31 120 VAL A CA 1
ATOM 964 C C . VAL A 1 120 ? 1.820 7.011 -10.342 1.00 91.31 120 VAL A C 1
ATOM 966 O O . VAL A 1 120 ? 1.432 5.869 -10.561 1.00 91.31 120 VAL A O 1
ATOM 969 N N . ALA A 1 121 ? 1.444 7.684 -9.251 1.00 91.25 121 ALA A N 1
ATOM 970 C CA . ALA A 1 121 ? 0.561 7.145 -8.221 1.00 91.25 121 ALA A CA 1
ATOM 971 C C . ALA A 1 121 ? -0.921 7.462 -8.486 1.00 91.25 121 ALA A C 1
ATOM 973 O O . ALA A 1 121 ? -1.793 6.778 -7.957 1.00 91.25 121 ALA A O 1
ATOM 974 N N . ARG A 1 122 ? -1.232 8.468 -9.318 1.00 89.12 122 ARG A N 1
ATOM 975 C CA . ARG A 1 122 ? -2.617 8.899 -9.591 1.00 89.12 122 ARG A CA 1
ATOM 976 C C . ARG A 1 122 ? -3.541 7.801 -10.130 1.00 89.12 122 ARG A C 1
ATOM 978 O O . ARG A 1 122 ? -4.702 7.827 -9.720 1.00 89.12 122 ARG A O 1
ATOM 985 N N . PRO A 1 123 ? -3.098 6.860 -10.989 1.00 89.50 123 PRO A N 1
ATOM 986 C CA . PRO A 1 123 ? -3.946 5.752 -11.433 1.00 89.50 123 PRO A CA 1
ATOM 987 C C . PRO A 1 123 ? -4.351 4.807 -10.294 1.00 89.50 123 PRO A C 1
ATOM 989 O O . PRO A 1 123 ? -5.360 4.113 -10.390 1.00 89.50 123 PRO A O 1
ATOM 992 N N . PHE A 1 124 ? -3.583 4.787 -9.205 1.00 87.00 124 PHE A N 1
ATOM 993 C CA . PHE A 1 124 ? -3.747 3.871 -8.082 1.00 87.00 124 PHE A CA 1
ATOM 994 C C . PHE A 1 124 ? -4.436 4.575 -6.916 1.00 87.00 124 P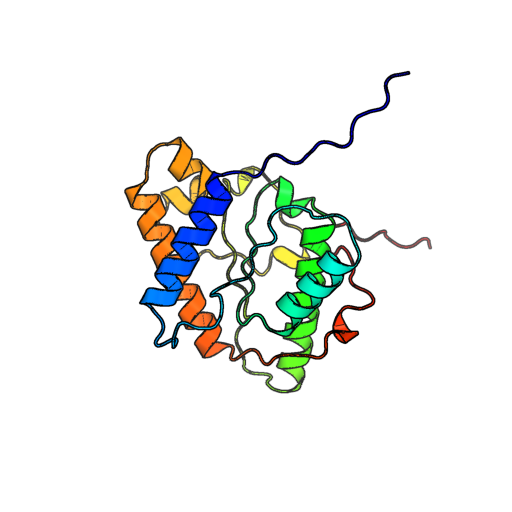HE A C 1
ATOM 996 O O . PHE A 1 124 ? -3.891 4.703 -5.826 1.00 87.00 124 PHE A O 1
ATOM 1003 N N . GLN A 1 125 ? -5.658 5.051 -7.133 1.00 75.12 125 GLN A N 1
ATOM 1004 C CA . GLN A 1 125 ? -6.483 5.607 -6.062 1.00 75.12 125 GLN A CA 1
ATOM 1005 C C . GLN A 1 125 ? -7.569 4.606 -5.684 1.00 75.12 125 GLN A C 1
ATOM 1007 O O . GLN A 1 125 ? -8.411 4.247 -6.506 1.00 75.12 125 GLN A O 1
ATOM 1012 N N . TYR A 1 126 ? -7.560 4.146 -4.434 1.00 65.88 126 TYR A N 1
ATOM 1013 C CA . TYR A 1 126 ? -8.595 3.242 -3.946 1.00 65.88 126 TYR A CA 1
ATOM 1014 C C . TYR A 1 126 ? -9.770 4.037 -3.389 1.00 65.88 126 TYR A C 1
ATOM 1016 O O . TYR A 1 126 ? -9.786 4.436 -2.228 1.00 65.88 126 TYR A O 1
ATOM 1024 N N . HIS A 1 127 ? -10.770 4.224 -4.246 1.00 62.28 127 HIS A N 1
ATOM 1025 C CA . HIS A 1 127 ? -12.104 4.706 -3.887 1.00 62.28 127 HIS A CA 1
ATOM 1026 C C . HIS A 1 127 ? -13.110 3.546 -3.859 1.00 62.28 127 HIS A C 1
ATOM 1028 O O . HIS A 1 127 ? -14.230 3.674 -4.348 1.00 62.28 127 HIS A O 1
ATOM 1034 N N . GLY A 1 128 ? -12.689 2.374 -3.367 1.00 57.69 128 GLY A N 1
ATOM 1035 C CA . GLY A 1 128 ? -13.514 1.168 -3.390 1.00 57.69 128 GLY A CA 1
ATOM 1036 C C . GLY A 1 128 ? -14.872 1.379 -2.714 1.00 57.69 128 GLY A C 1
ATOM 1037 O O . GLY A 1 128 ? -14.950 1.917 -1.606 1.00 57.69 128 GLY A O 1
ATOM 1038 N N . SER A 1 129 ? -15.940 0.926 -3.372 1.00 52.81 129 SER A N 1
ATOM 1039 C CA . SER A 1 129 ? -17.278 0.840 -2.789 1.00 52.81 129 SER A CA 1
ATOM 1040 C C . SER A 1 129 ? -17.228 -0.054 -1.546 1.00 52.81 129 SER A C 1
ATOM 1042 O O . SER A 1 129 ? -16.910 -1.236 -1.659 1.00 52.81 129 SER A O 1
ATOM 1044 N N . GLY A 1 130 ? -17.511 0.500 -0.366 1.00 66.69 130 GLY A N 1
ATOM 1045 C CA . GLY A 1 130 ? -17.531 -0.248 0.900 1.00 66.69 130 GLY A CA 1
ATOM 1046 C C . GLY A 1 130 ? -16.562 0.243 1.978 1.00 66.69 130 GLY A C 1
ATOM 1047 O O . GLY A 1 130 ? -16.566 -0.309 3.077 1.00 66.69 130 GLY A O 1
ATOM 1048 N N . LEU A 1 131 ? -15.757 1.272 1.700 1.00 78.75 131 LEU A N 1
ATOM 1049 C CA . LEU A 1 131 ? -14.998 1.981 2.731 1.00 78.75 131 LEU A CA 1
ATOM 1050 C C . LEU A 1 131 ? -15.834 3.093 3.373 1.00 78.75 131 LEU A C 1
ATOM 1052 O O . LEU A 1 131 ? -16.529 3.816 2.661 1.00 78.75 131 LEU A O 1
ATOM 1056 N N . ASP A 1 132 ? -15.731 3.249 4.697 1.00 85.81 132 ASP A N 1
ATOM 1057 C CA . ASP A 1 132 ? -16.437 4.294 5.446 1.00 85.81 132 ASP A CA 1
ATOM 1058 C C . ASP A 1 132 ? -16.086 5.701 4.896 1.00 85.81 132 ASP A C 1
ATOM 1060 O O . ASP A 1 132 ? -14.914 6.030 4.690 1.00 85.81 132 ASP A O 1
ATOM 1064 N N . GLU A 1 133 ? -17.083 6.571 4.696 1.00 89.50 133 GLU A N 1
ATOM 1065 C CA . GLU A 1 133 ? -16.870 7.945 4.196 1.00 89.50 133 GLU A CA 1
ATOM 1066 C C . GLU A 1 133 ? -15.904 8.739 5.087 1.00 89.50 133 GLU A C 1
ATOM 1068 O O . GLU A 1 133 ? -15.082 9.521 4.606 1.00 89.50 133 GLU A O 1
ATOM 1073 N N . GLU A 1 134 ? -15.950 8.497 6.398 1.00 91.94 134 GLU A N 1
ATOM 1074 C CA . GLU A 1 134 ? -15.050 9.116 7.369 1.00 91.94 134 GLU A CA 1
ATOM 1075 C C . GLU A 1 134 ? -13.582 8.779 7.079 1.00 91.94 134 GLU A C 1
ATOM 1077 O O . GLU A 1 134 ? -12.717 9.646 7.206 1.00 91.94 134 GLU A O 1
ATOM 1082 N N . TYR A 1 135 ? -13.286 7.553 6.634 1.00 93.12 135 TYR A N 1
ATOM 1083 C CA . TYR A 1 135 ? -11.938 7.172 6.217 1.00 93.12 135 TYR A CA 1
ATOM 1084 C C . TYR A 1 135 ? -11.495 7.958 4.980 1.00 93.12 135 TYR A C 1
ATOM 1086 O O . TYR A 1 135 ? -10.376 8.469 4.957 1.00 93.12 135 TYR A O 1
ATOM 1094 N N . GLN A 1 136 ? -12.367 8.112 3.982 1.00 91.00 136 GLN A N 1
ATOM 1095 C CA . GLN A 1 136 ? -12.036 8.842 2.753 1.00 91.00 136 GLN A CA 1
ATOM 1096 C C . GLN A 1 136 ? -11.706 10.318 3.030 1.00 91.00 136 GLN A C 1
ATOM 1098 O O . GLN A 1 136 ? -10.813 10.890 2.404 1.00 91.00 136 GLN A O 1
ATOM 1103 N N . HIS A 1 137 ? -12.368 10.920 4.021 1.00 91.00 137 HIS A N 1
ATOM 1104 C CA . HIS A 1 137 ? -12.124 12.307 4.416 1.00 91.00 137 HIS A CA 1
ATOM 1105 C C . HIS A 1 137 ? -10.919 12.468 5.350 1.00 91.00 137 HIS A C 1
ATOM 1107 O O . HIS A 1 137 ? -10.177 13.447 5.232 1.00 91.00 137 HIS A O 1
ATOM 1113 N N . MET A 1 138 ? -10.717 11.543 6.293 1.00 92.81 138 MET A N 1
ATOM 1114 C CA . MET A 1 138 ? -9.765 11.70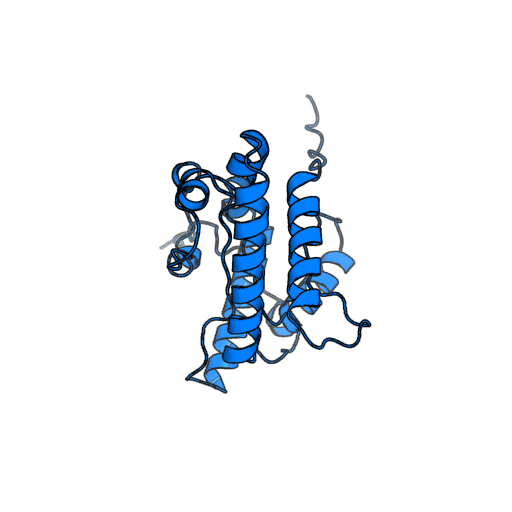8 7.401 1.00 92.81 138 MET A CA 1
ATOM 1115 C C . MET A 1 138 ? -8.438 10.957 7.197 1.00 92.81 138 MET A C 1
ATOM 1117 O O . MET A 1 138 ? -7.404 11.389 7.719 1.00 92.81 138 MET A O 1
ATOM 1121 N N . GLY A 1 139 ? -8.449 9.854 6.445 1.00 93.12 139 GLY A N 1
ATOM 1122 C CA . GLY A 1 139 ? -7.395 8.836 6.444 1.00 93.12 139 GLY A CA 1
ATOM 1123 C C . GLY A 1 139 ? -7.309 8.064 7.771 1.00 93.12 139 GLY A C 1
ATOM 1124 O O . GLY A 1 139 ? -7.927 8.440 8.772 1.00 93.12 139 GLY A O 1
ATOM 1125 N N . LEU A 1 140 ? -6.519 6.985 7.808 1.00 94.75 140 LEU A N 1
ATOM 1126 C CA . LEU A 1 140 ? -6.378 6.130 8.999 1.00 94.75 140 LEU A CA 1
ATOM 1127 C C . LEU A 1 140 ? -5.886 6.899 10.229 1.00 94.75 140 LEU A C 1
ATOM 1129 O O . LEU A 1 140 ? -6.457 6.749 11.309 1.00 94.75 140 LEU A O 1
ATOM 1133 N N . ARG A 1 141 ? -4.876 7.763 10.074 1.00 93.69 141 ARG A N 1
ATOM 1134 C CA . ARG A 1 141 ? -4.360 8.580 11.175 1.00 93.69 141 ARG A CA 1
ATOM 1135 C C . ARG A 1 141 ? -5.450 9.486 11.730 1.00 93.69 141 ARG A C 1
ATOM 1137 O O . ARG A 1 141 ? -5.610 9.550 12.939 1.00 93.69 141 ARG A O 1
ATOM 1144 N N . GLY A 1 142 ? -6.226 10.147 10.870 1.00 93.88 142 GLY A N 1
ATOM 1145 C CA . GLY A 1 142 ? -7.308 11.022 11.317 1.00 93.88 142 GLY A CA 1
ATOM 1146 C C . GLY A 1 142 ? -8.364 10.276 12.138 1.00 93.88 142 GLY A C 1
ATOM 1147 O O . GLY A 1 142 ? -8.798 10.785 13.169 1.00 93.88 142 GLY A O 1
ATOM 1148 N N . LEU A 1 143 ? -8.721 9.047 11.745 1.00 95.56 143 LEU A N 1
ATOM 1149 C CA . LEU A 1 143 ? -9.620 8.193 12.531 1.00 95.56 143 LEU A CA 1
ATOM 1150 C C . LEU A 1 143 ? -9.047 7.861 13.916 1.00 95.56 143 LEU A C 1
ATOM 1152 O O . LEU A 1 143 ? -9.786 7.902 14.900 1.00 95.56 143 LEU A O 1
ATOM 1156 N N . MET A 1 144 ? -7.746 7.558 14.000 1.00 94.81 144 MET A N 1
ATOM 1157 C CA . MET A 1 144 ? -7.065 7.285 15.273 1.00 94.81 144 MET A CA 1
ATOM 1158 C C . MET A 1 144 ? -7.055 8.522 16.180 1.00 94.81 144 MET A C 1
ATOM 1160 O O . MET A 1 144 ? -7.423 8.416 17.347 1.00 94.81 144 MET A O 1
ATOM 1164 N N . GLU A 1 145 ? -6.701 9.695 15.642 1.00 93.62 145 GLU A N 1
ATOM 1165 C CA . GLU A 1 145 ? -6.670 10.968 16.386 1.00 93.62 145 GLU A CA 1
ATOM 1166 C C . GLU A 1 145 ? -8.066 11.372 16.892 1.00 93.62 145 GLU A C 1
ATOM 1168 O O . GLU A 1 145 ? -8.205 11.915 17.983 1.00 93.62 145 GLU A O 1
ATOM 1173 N N . ALA A 1 146 ? -9.119 11.072 16.127 1.00 95.19 146 ALA A N 1
ATOM 1174 C CA . ALA A 1 146 ? -10.503 11.342 16.514 1.00 95.19 146 ALA A CA 1
ATOM 1175 C C . ALA A 1 146 ? -11.110 10.273 17.446 1.00 95.19 146 ALA A C 1
ATOM 1177 O O . ALA A 1 146 ? -12.303 10.332 17.741 1.00 95.19 146 ALA A O 1
ATOM 1178 N N . GLY A 1 147 ? -10.339 9.262 17.865 1.00 95.88 147 GLY A N 1
ATOM 1179 C CA . GLY A 1 147 ? -10.822 8.174 18.721 1.00 95.88 147 GLY A CA 1
ATOM 1180 C C . GLY A 1 147 ? -11.821 7.224 18.048 1.00 95.88 147 GLY A C 1
ATOM 1181 O O . GLY A 1 147 ? -12.462 6.420 18.725 1.00 95.88 147 GLY A O 1
ATOM 1182 N N . LYS A 1 148 ? -11.950 7.263 16.715 1.00 96.00 148 LYS A N 1
ATOM 1183 C CA . LYS A 1 148 ? -12.894 6.454 15.921 1.00 96.00 148 LYS A CA 1
ATOM 1184 C C . LYS A 1 148 ? -12.362 5.037 15.679 1.00 96.00 148 LYS A C 1
ATOM 1186 O O . LYS A 1 148 ? -12.317 4.543 14.552 1.00 96.00 148 LYS A O 1
ATOM 1191 N N . TRP A 1 149 ? -11.964 4.353 16.752 1.00 95.06 149 TRP A N 1
ATOM 1192 C CA . TRP A 1 149 ? -11.297 3.047 16.700 1.00 95.06 149 TRP A CA 1
ATOM 1193 C C . TRP A 1 149 ? -12.135 1.945 16.042 1.00 95.06 149 TRP A C 1
ATOM 1195 O O . TRP A 1 149 ? -11.578 1.073 15.376 1.00 95.06 149 TRP A O 1
ATOM 1205 N N . GLY A 1 150 ? -13.466 1.993 16.180 1.00 95.88 150 GLY A N 1
ATOM 1206 C CA . GLY A 1 150 ? -14.368 1.060 15.498 1.00 95.88 150 GLY A CA 1
ATOM 1207 C C . GLY A 1 150 ? -14.317 1.202 13.973 1.00 95.88 150 GLY A C 1
ATOM 1208 O O . GLY A 1 150 ? -14.200 0.198 13.273 1.00 95.88 150 GLY A O 1
ATOM 1209 N N . VAL A 1 151 ? -14.337 2.441 13.469 1.00 95.62 151 VAL A N 1
ATOM 1210 C CA . VAL A 1 151 ? -14.228 2.757 12.032 1.00 95.62 151 VAL A CA 1
ATOM 1211 C C . VAL A 1 151 ? -12.843 2.376 11.514 1.00 95.62 151 VAL A C 1
ATOM 1213 O O . VAL A 1 151 ? -12.736 1.674 10.513 1.00 95.62 151 VAL A O 1
ATOM 1216 N N . PHE A 1 152 ? -11.786 2.753 12.244 1.00 95.69 152 PHE A N 1
ATOM 1217 C CA . PHE A 1 152 ? -10.407 2.373 11.929 1.00 95.69 152 PHE A CA 1
ATOM 1218 C C . PHE A 1 152 ? -10.267 0.855 11.772 1.00 95.69 152 PHE A C 1
ATOM 1220 O O . PHE A 1 152 ? -9.825 0.383 10.729 1.00 95.69 152 PHE A O 1
ATOM 1227 N N . ARG A 1 153 ? -10.698 0.072 12.769 1.00 96.25 153 ARG A N 1
ATOM 1228 C CA . ARG A 1 153 ? -10.552 -1.389 12.742 1.00 96.25 153 ARG A CA 1
ATOM 1229 C C . ARG A 1 153 ? -11.336 -2.026 11.591 1.00 96.25 153 ARG A C 1
ATOM 1231 O O . ARG A 1 153 ? -10.791 -2.898 10.921 1.00 96.25 153 ARG A O 1
ATOM 1238 N N . ARG A 1 154 ? -12.574 -1.587 11.325 1.00 95.44 154 ARG A N 1
ATOM 1239 C CA . ARG A 1 154 ? -13.355 -2.070 10.168 1.00 95.44 154 ARG A CA 1
ATOM 1240 C C . ARG A 1 154 ? -12.697 -1.706 8.838 1.00 95.44 154 ARG A C 1
ATOM 1242 O O . ARG A 1 154 ? -12.646 -2.542 7.945 1.00 95.44 154 ARG A O 1
ATOM 1249 N N . THR A 1 155 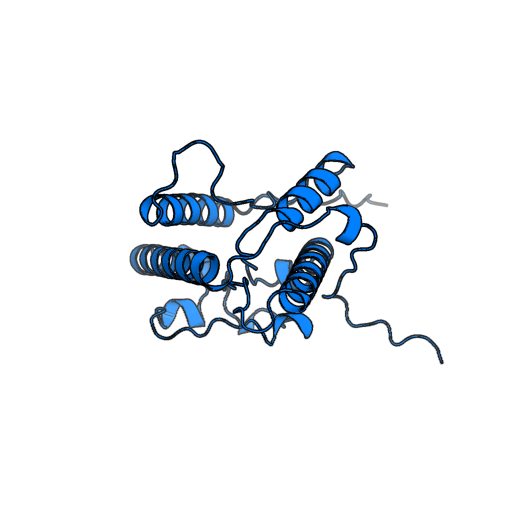? -12.149 -0.498 8.726 1.00 95.06 155 THR A N 1
ATOM 1250 C CA . THR A 1 155 ? -11.421 -0.054 7.530 1.00 95.06 155 THR A CA 1
ATOM 1251 C C . THR A 1 155 ? -10.198 -0.941 7.282 1.00 95.06 155 THR A C 1
ATOM 1253 O O . THR A 1 155 ? -10.018 -1.430 6.171 1.00 95.06 155 THR A O 1
ATOM 1256 N N . VAL A 1 156 ? -9.390 -1.219 8.313 1.00 95.38 156 VAL A N 1
ATOM 1257 C CA . VAL A 1 156 ? -8.223 -2.116 8.199 1.00 95.38 156 VAL A CA 1
ATOM 1258 C C . VAL A 1 156 ? -8.646 -3.536 7.810 1.00 95.38 156 VAL A C 1
ATOM 1260 O O . VAL A 1 156 ? -7.986 -4.151 6.979 1.00 95.38 156 VAL A O 1
ATOM 1263 N N . TRP A 1 157 ? -9.775 -4.035 8.329 1.00 95.06 157 TRP A N 1
ATOM 1264 C CA . TRP A 1 157 ? -10.350 -5.318 7.903 1.00 95.06 157 TRP A CA 1
ATOM 1265 C C . TRP A 1 157 ? -10.697 -5.330 6.408 1.00 95.06 157 TRP A C 1
ATOM 1267 O O . TRP A 1 157 ? -10.270 -6.230 5.691 1.00 95.06 157 TRP A O 1
ATOM 1277 N N . ARG A 1 158 ? -11.392 -4.300 5.903 1.00 93.94 158 ARG A N 1
ATOM 1278 C CA . ARG A 1 158 ? -11.717 -4.185 4.467 1.00 93.94 158 ARG A CA 1
ATOM 1279 C C . ARG A 1 158 ? -10.473 -4.079 3.585 1.00 93.94 158 ARG A C 1
ATOM 1281 O O . ARG A 1 158 ? -10.455 -4.613 2.479 1.00 93.94 158 ARG A O 1
ATOM 1288 N N . ILE A 1 159 ? -9.429 -3.400 4.060 1.00 93.88 159 ILE A N 1
ATOM 1289 C CA . ILE A 1 159 ? -8.137 -3.350 3.364 1.00 93.88 159 ILE A CA 1
ATOM 1290 C C . ILE A 1 159 ? -7.509 -4.751 3.321 1.00 93.88 159 ILE A C 1
ATOM 1292 O O . ILE A 1 159 ? -7.015 -5.149 2.270 1.00 93.88 159 ILE A O 1
ATOM 1296 N N . ALA A 1 160 ? -7.563 -5.518 4.415 1.00 93.88 160 ALA A N 1
ATOM 1297 C CA . ALA A 1 160 ? -7.054 -6.889 4.455 1.00 93.88 160 ALA A CA 1
ATOM 1298 C C . ALA A 1 160 ? -7.791 -7.815 3.473 1.00 93.88 160 ALA A C 1
ATOM 1300 O O . ALA A 1 160 ? -7.134 -8.512 2.702 1.00 93.88 160 ALA A O 1
ATOM 1301 N N . GLU A 1 161 ? -9.128 -7.767 3.434 1.00 93.31 161 GLU A N 1
ATOM 1302 C CA . GLU A 1 161 ? -9.939 -8.487 2.436 1.00 93.31 161 GLU A CA 1
ATOM 1303 C C . GLU A 1 161 ? -9.490 -8.128 1.017 1.00 93.31 161 GLU A C 1
ATOM 1305 O O . GLU A 1 161 ? -9.162 -9.005 0.220 1.00 93.31 161 GLU A O 1
ATOM 1310 N N . ARG A 1 162 ? -9.341 -6.827 0.731 1.00 92.69 162 ARG A N 1
ATOM 1311 C CA . ARG A 1 162 ? -8.893 -6.366 -0.585 1.00 92.69 162 ARG A CA 1
ATOM 1312 C C . ARG A 1 162 ? -7.490 -6.859 -0.941 1.00 92.69 162 ARG A C 1
ATOM 1314 O O . ARG A 1 162 ? -7.247 -7.177 -2.103 1.00 92.69 162 ARG A O 1
ATOM 1321 N N . ILE A 1 163 ? -6.567 -6.911 0.019 1.00 92.00 163 ILE A N 1
ATOM 1322 C CA . ILE A 1 163 ? -5.223 -7.465 -0.192 1.00 92.00 163 ILE A CA 1
ATOM 1323 C C . ILE A 1 163 ? -5.313 -8.940 -0.576 1.00 92.00 163 ILE A C 1
ATOM 1325 O O . ILE A 1 163 ? -4.657 -9.341 -1.532 1.00 92.00 163 ILE A O 1
ATOM 1329 N N . VAL A 1 164 ? -6.127 -9.737 0.118 1.00 92.06 164 VAL A N 1
ATOM 1330 C CA . VAL A 1 164 ? -6.294 -11.167 -0.188 1.00 92.06 164 VAL A CA 1
ATOM 1331 C C . VAL A 1 164 ? -6.919 -11.368 -1.570 1.00 92.06 164 VAL A C 1
ATOM 1333 O O . VAL A 1 164 ? -6.408 -12.172 -2.356 1.00 92.06 164 VAL A O 1
ATOM 1336 N N . ASP A 1 165 ? -7.947 -10.590 -1.910 1.00 91.69 165 ASP A N 1
ATOM 1337 C CA . ASP A 1 165 ? -8.589 -10.633 -3.227 1.00 91.69 165 ASP A CA 1
ATOM 1338 C C . ASP A 1 165 ? -7.596 -10.293 -4.344 1.00 91.69 165 ASP A C 1
ATOM 1340 O O . ASP A 1 165 ? -7.474 -11.024 -5.329 1.00 91.69 165 ASP A O 1
ATOM 1344 N N . VAL A 1 166 ? -6.834 -9.206 -4.181 1.00 91.62 166 VAL A N 1
ATOM 1345 C CA . VAL A 1 166 ? -5.825 -8.774 -5.158 1.00 91.62 166 VAL A CA 1
ATOM 1346 C C . VAL A 1 166 ? -4.685 -9.784 -5.256 1.00 91.62 166 VAL A C 1
ATOM 1348 O O . VAL A 1 166 ? -4.273 -10.120 -6.361 1.00 91.62 166 VAL A O 1
ATOM 1351 N N . ALA A 1 167 ? -4.203 -10.325 -4.135 1.00 91.19 167 ALA A N 1
ATOM 1352 C CA . ALA A 1 167 ? -3.157 -11.347 -4.126 1.00 91.19 167 ALA A CA 1
ATOM 1353 C C . ALA A 1 167 ? -3.593 -12.638 -4.835 1.00 91.19 167 ALA A C 1
ATOM 1355 O O . ALA A 1 167 ? -2.751 -13.354 -5.386 1.00 91.19 167 ALA A O 1
ATOM 1356 N N . THR A 1 168 ? -4.885 -12.963 -4.773 1.00 90.31 168 THR A N 1
ATOM 1357 C CA . THR A 1 168 ? -5.477 -14.144 -5.412 1.00 90.31 168 THR A CA 1
ATOM 1358 C C . THR A 1 168 ? -5.709 -13.911 -6.898 1.00 90.31 168 THR A C 1
ATOM 1360 O O . THR A 1 168 ? -5.395 -14.786 -7.696 1.00 90.31 168 THR A O 1
ATOM 1363 N N . ALA A 1 169 ? -6.201 -12.731 -7.278 1.00 90.75 169 ALA A N 1
ATOM 1364 C CA . ALA A 1 169 ? -6.509 -12.395 -8.665 1.00 90.75 169 ALA A CA 1
ATOM 1365 C C . ALA A 1 169 ? -5.268 -12.042 -9.500 1.00 90.75 169 ALA A C 1
ATOM 1367 O O . ALA A 1 169 ? -5.207 -12.391 -10.673 1.00 90.75 169 ALA A O 1
ATOM 1368 N N . ALA A 1 170 ? -4.291 -11.337 -8.922 1.00 89.88 170 ALA A N 1
ATOM 1369 C CA . ALA A 1 170 ? -3.099 -10.910 -9.650 1.00 89.88 170 ALA A CA 1
ATOM 1370 C C . ALA A 1 170 ? -2.072 -12.034 -9.818 1.00 89.88 170 ALA A C 1
ATOM 1372 O O . ALA A 1 170 ? -1.286 -11.975 -10.749 1.00 89.88 170 ALA A O 1
ATOM 1373 N N . GLN A 1 171 ? -2.032 -13.002 -8.889 1.00 89.00 171 GLN A N 1
ATOM 1374 C CA . GLN A 1 171 ? -1.055 -14.106 -8.856 1.00 89.00 171 GLN A CA 1
ATOM 1375 C C . GLN A 1 171 ? 0.392 -13.680 -9.183 1.00 89.00 171 GLN A C 1
ATOM 1377 O O . GLN A 1 171 ? 1.144 -14.417 -9.821 1.00 89.00 171 GLN A O 1
ATOM 1382 N N . LEU A 1 172 ? 0.792 -12.491 -8.709 1.00 90.06 172 LEU A N 1
ATOM 1383 C CA . LEU A 1 172 ? 2.050 -11.855 -9.094 1.00 90.06 172 LEU A CA 1
ATOM 1384 C C . LEU A 1 172 ? 3.252 -12.750 -8.758 1.00 90.06 172 LEU A C 1
ATOM 1386 O O . LEU A 1 172 ? 3.610 -12.930 -7.591 1.00 90.06 172 LEU A O 1
ATOM 1390 N N . LYS A 1 173 ? 3.900 -13.278 -9.798 1.00 89.00 173 LYS A N 1
ATOM 1391 C CA . LYS A 1 173 ? 5.073 -14.154 -9.673 1.00 89.00 173 LYS A CA 1
ATOM 1392 C C . LYS A 1 173 ? 6.281 -13.400 -9.130 1.00 89.00 173 LYS A C 1
ATOM 1394 O O . LYS A 1 173 ? 6.404 -12.184 -9.307 1.00 89.00 173 LYS A O 1
ATOM 1399 N N . SER A 1 174 ? 7.173 -14.117 -8.452 1.00 90.88 174 SER A N 1
ATOM 1400 C CA . SER A 1 174 ? 8.461 -13.558 -8.041 1.00 90.88 174 SER A CA 1
ATOM 1401 C C . SER A 1 174 ? 9.332 -13.226 -9.255 1.00 90.88 174 SER A C 1
ATOM 1403 O O . SER A 1 174 ? 9.202 -13.877 -10.292 1.00 90.88 174 SER A O 1
ATOM 1405 N N . CYS A 1 175 ? 10.236 -12.254 -9.132 1.00 92.62 175 CYS A N 1
ATOM 1406 C CA . CYS A 1 175 ? 11.182 -11.889 -10.193 1.00 92.62 175 CYS A CA 1
ATOM 1407 C C . CYS A 1 175 ? 12.642 -11.917 -9.713 1.00 92.62 175 CYS A C 1
ATOM 1409 O O . CYS A 1 175 ? 12.909 -12.026 -8.518 1.00 92.62 175 CYS A O 1
ATOM 1411 N N . ASP A 1 176 ? 13.590 -11.812 -10.648 1.00 93.19 176 ASP A N 1
ATOM 1412 C CA . ASP A 1 176 ? 15.008 -11.628 -10.320 1.00 93.19 176 ASP A CA 1
ATOM 1413 C C . ASP A 1 176 ? 15.224 -10.230 -9.707 1.00 93.19 176 ASP A C 1
ATOM 1415 O O . ASP A 1 176 ? 14.714 -9.229 -10.218 1.00 93.19 176 ASP A O 1
ATOM 1419 N N . VAL A 1 177 ? 15.994 -10.160 -8.618 1.00 92.81 177 VAL A N 1
ATOM 1420 C CA . VAL A 1 177 ? 16.352 -8.912 -7.924 1.00 92.81 177 VAL A CA 1
ATOM 1421 C C . VAL A 1 177 ? 17.151 -7.947 -8.804 1.00 92.81 177 VAL A C 1
ATOM 1423 O O . VAL A 1 177 ? 17.121 -6.743 -8.556 1.00 92.81 177 VAL A O 1
ATOM 1426 N N . LYS A 1 178 ? 17.807 -8.441 -9.864 1.00 92.81 178 LYS A N 1
ATOM 1427 C CA . LYS A 1 178 ? 18.514 -7.616 -10.862 1.00 92.81 178 LYS A CA 1
ATOM 1428 C C . LYS A 1 178 ? 17.607 -6.616 -11.578 1.00 92.81 178 LYS A C 1
ATOM 1430 O O . LYS A 1 178 ? 18.091 -5.615 -12.097 1.00 92.81 178 LYS A O 1
ATOM 1435 N N . LEU A 1 179 ? 16.288 -6.840 -11.577 1.00 92.19 179 LEU A N 1
ATOM 1436 C CA . LEU A 1 179 ? 15.307 -5.879 -12.097 1.00 92.19 179 LEU A CA 1
ATOM 1437 C C . LEU A 1 179 ? 15.367 -4.517 -11.372 1.00 92.19 179 LEU A C 1
ATOM 1439 O O . LEU A 1 179 ? 14.842 -3.520 -11.872 1.00 92.19 179 LEU A O 1
ATOM 1443 N N . PHE A 1 180 ? 15.999 -4.476 -10.196 1.00 92.75 180 PHE A N 1
ATOM 1444 C CA . PHE A 1 180 ? 16.022 -3.339 -9.285 1.00 92.75 180 PHE A CA 1
ATOM 1445 C C . PHE A 1 180 ? 17.410 -2.691 -9.135 1.00 92.75 180 PHE A C 1
ATOM 1447 O O . PHE A 1 180 ? 17.621 -1.916 -8.204 1.00 92.75 180 PHE A O 1
ATOM 1454 N N . ASP A 1 181 ? 18.379 -2.991 -10.002 1.00 89.94 181 ASP A N 1
ATOM 1455 C CA . ASP A 1 181 ? 19.737 -2.437 -9.871 1.00 89.94 181 ASP A CA 1
ATOM 1456 C C . ASP A 1 181 ? 19.835 -0.941 -10.211 1.00 89.94 181 ASP A C 1
ATOM 1458 O O . ASP A 1 181 ? 20.738 -0.259 -9.732 1.00 89.94 181 ASP A O 1
ATOM 1462 N N . ASP A 1 182 ? 18.877 -0.404 -10.969 1.00 90.19 182 ASP A N 1
ATOM 1463 C CA . ASP A 1 182 ? 18.817 1.002 -11.383 1.00 90.19 182 ASP A CA 1
ATOM 1464 C C . ASP A 1 182 ? 17.477 1.672 -11.014 1.00 90.19 182 ASP A C 1
ATOM 1466 O O . ASP A 1 182 ? 16.900 2.434 -11.802 1.00 90.19 182 ASP A O 1
ATOM 1470 N N . LEU A 1 183 ? 16.954 1.385 -9.814 1.00 90.12 183 LEU A N 1
ATOM 1471 C CA . LEU A 1 183 ? 15.726 2.015 -9.314 1.00 90.12 183 LEU A CA 1
ATOM 1472 C C . LEU A 1 183 ? 15.826 3.544 -9.307 1.00 90.12 183 LEU A C 1
ATOM 1474 O O . LEU A 1 183 ? 16.832 4.139 -8.910 1.00 90.12 183 LEU A O 1
ATOM 1478 N N . ARG A 1 184 ? 14.733 4.193 -9.710 1.00 91.94 184 ARG A N 1
ATOM 1479 C CA . ARG A 1 184 ? 14.623 5.649 -9.827 1.00 91.94 184 ARG A CA 1
ATOM 1480 C C . ARG A 1 184 ? 13.540 6.173 -8.911 1.00 91.94 184 ARG A C 1
ATOM 1482 O O . ARG A 1 184 ? 12.509 5.547 -8.700 1.00 91.94 184 ARG A O 1
ATOM 1489 N N . ASN A 1 185 ? 13.751 7.373 -8.386 1.00 92.00 185 ASN A N 1
ATOM 1490 C CA . ASN A 1 185 ? 12.705 8.064 -7.650 1.00 92.00 185 ASN A CA 1
ATOM 1491 C C . ASN A 1 185 ? 11.651 8.607 -8.625 1.00 92.00 185 ASN A C 1
ATOM 1493 O O . ASN A 1 185 ? 11.781 9.735 -9.098 1.00 92.00 185 ASN A O 1
ATOM 1497 N N . VAL A 1 186 ? 10.599 7.830 -8.889 1.00 93.62 186 VAL A N 1
ATOM 1498 C CA . VAL A 1 186 ? 9.500 8.240 -9.785 1.00 93.62 186 VAL A CA 1
ATOM 1499 C C . VAL A 1 186 ? 8.528 9.250 -9.161 1.00 93.62 186 VAL A C 1
ATOM 1501 O O . VAL A 1 186 ? 7.572 9.663 -9.812 1.00 93.62 186 VAL A O 1
ATOM 1504 N N . PHE A 1 187 ? 8.750 9.669 -7.910 1.00 92.12 187 PHE A N 1
ATOM 1505 C CA . PHE A 1 187 ? 7.985 10.758 -7.290 1.00 92.12 187 PHE A CA 1
ATOM 1506 C C . PHE A 1 187 ? 8.606 12.131 -7.528 1.00 92.12 187 PHE A C 1
ATOM 1508 O O . PHE A 1 187 ? 7.924 13.143 -7.365 1.00 92.12 187 PHE A O 1
ATOM 1515 N N . ALA A 1 188 ? 9.889 12.188 -7.898 1.00 82.62 188 ALA A N 1
ATOM 1516 C CA . ALA A 1 188 ? 10.489 13.447 -8.299 1.00 82.62 188 ALA A CA 1
ATOM 1517 C C . ALA A 1 188 ? 9.813 13.930 -9.594 1.00 82.62 188 ALA A C 1
ATOM 1519 O O . ALA A 1 188 ? 9.618 13.120 -10.504 1.00 82.62 188 ALA A O 1
ATOM 1520 N N . PRO A 1 189 ? 9.464 15.226 -9.710 1.00 67.12 189 PRO A N 1
ATOM 1521 C CA . PRO A 1 189 ? 9.084 15.779 -11.001 1.00 67.12 189 PRO A CA 1
ATOM 1522 C C . PRO A 1 189 ? 10.235 15.495 -11.965 1.00 67.12 189 PRO A C 1
ATOM 1524 O O . PRO A 1 189 ? 11.392 15.751 -11.621 1.00 67.12 189 PRO A O 1
ATOM 1527 N N . GLY A 1 190 ? 9.930 14.895 -13.119 1.00 57.31 190 GLY A N 1
ATOM 1528 C CA . GLY A 1 190 ? 10.954 14.576 -14.106 1.00 57.31 190 GLY A CA 1
ATOM 1529 C C . GLY A 1 190 ? 11.769 15.833 -14.368 1.00 57.31 190 GLY A C 1
ATOM 1530 O O . GLY A 1 190 ? 11.198 16.866 -14.720 1.00 57.31 190 GLY A O 1
ATOM 1531 N N . THR A 1 191 ? 13.082 15.779 -14.142 1.00 43.50 191 THR A N 1
ATOM 1532 C CA . THR A 1 191 ? 13.978 16.791 -14.686 1.00 43.50 191 THR A CA 1
ATOM 1533 C C . THR A 1 191 ? 13.717 16.780 -16.182 1.00 43.50 191 THR A C 1
ATOM 1535 O O . THR A 1 191 ? 14.054 15.811 -16.862 1.00 43.50 191 THR A O 1
ATOM 1538 N N . GLN A 1 192 ? 13.020 17.805 -16.680 1.00 37.12 192 GLN A N 1
ATOM 1539 C CA . GLN A 1 192 ? 13.024 18.113 -18.100 1.00 37.12 192 GLN A CA 1
ATOM 1540 C C . GLN A 1 192 ? 14.496 18.242 -18.458 1.00 37.12 192 GLN A C 1
ATOM 1542 O O . GLN A 1 192 ? 15.175 19.142 -17.971 1.00 37.12 192 GLN A O 1
ATOM 1547 N N . GLY A 1 193 ? 14.995 17.235 -19.170 1.00 35.97 193 GLY A N 1
ATOM 1548 C CA . GLY A 1 193 ? 16.357 17.217 -19.651 1.00 35.97 193 GLY A CA 1
ATOM 1549 C C . GLY A 1 193 ? 16.566 18.433 -20.533 1.00 35.97 193 GLY A C 1
ATOM 1550 O O . GLY A 1 193 ? 15.749 18.712 -21.413 1.00 35.97 193 GLY A O 1
ATOM 1551 N N . ASP A 1 194 ? 17.647 19.133 -20.223 1.00 38.81 194 ASP A N 1
ATOM 1552 C CA . ASP A 1 194 ? 18.340 20.102 -21.053 1.00 38.81 194 ASP A CA 1
ATOM 1553 C C . ASP A 1 194 ? 18.143 19.807 -22.550 1.00 38.81 194 ASP A C 1
ATOM 1555 O O . ASP A 1 194 ? 18.515 18.740 -23.048 1.00 38.81 194 ASP A O 1
ATOM 1559 N N . SER A 1 195 ? 17.514 20.757 -23.246 1.00 33.94 195 SER A N 1
ATOM 1560 C CA . SER A 1 195 ? 17.629 20.918 -24.699 1.00 33.94 195 SER A CA 1
ATOM 1561 C C . SER A 1 195 ? 18.648 22.004 -24.998 1.00 33.94 195 SER A C 1
ATOM 1563 O O . SER A 1 195 ? 18.665 22.998 -24.237 1.00 33.94 195 SER A O 1
#

Sequence (195 aa):
MHSRAAGLRVLDERQEKFHELLGQFVLQLTTHEGTTPVGFFDKGIPLGVEWEKNLKEALATCRVFVPVYSPQYCVSRWCGMEFDGFLRRQAEHHRSEPYTVSAIVPVLWTSPGRFALPDVARPFQYHGSGLDEEYQHMGLRGLMEAGKWGVFRRTVWRIAERIVDVATAAQLKSCDVKLFDDLRNVFAPGTQGDS